Protein AF-A0A950DRZ0-F1 (afdb_monomer)

Structure (mmCIF, N/CA/C/O backbone):
data_AF-A0A950DRZ0-F1
#
_entry.id   AF-A0A950DRZ0-F1
#
loop_
_atom_site.group_PDB
_atom_site.id
_atom_site.type_symbol
_atom_site.label_atom_id
_atom_site.label_alt_id
_atom_site.label_comp_id
_atom_site.label_asym_id
_atom_site.label_entity_id
_atom_site.label_seq_id
_atom_site.pdbx_PDB_ins_code
_atom_site.Cartn_x
_atom_site.Cartn_y
_atom_site.Cartn_z
_atom_site.occupancy
_atom_site.B_iso_or_equiv
_atom_site.auth_seq_id
_atom_site.auth_comp_id
_atom_site.auth_asym_id
_atom_site.auth_atom_id
_atom_site.pdbx_PDB_model_num
ATOM 1 N N . SER A 1 1 ? 31.011 -3.264 -15.227 1.00 89.44 1 SER A N 1
ATOM 2 C CA . SER A 1 1 ? 31.272 -2.238 -14.190 1.00 89.44 1 SER A CA 1
ATOM 3 C C . SER A 1 1 ? 30.677 -0.885 -14.558 1.00 89.44 1 SER A C 1
ATOM 5 O O . SER A 1 1 ? 30.899 0.081 -13.839 1.00 89.44 1 SER A O 1
ATOM 7 N N . ASP A 1 2 ? 29.943 -0.801 -15.666 1.00 94.88 2 ASP A N 1
ATOM 8 C CA . ASP A 1 2 ? 29.139 0.348 -16.064 1.00 94.88 2 ASP A CA 1
ATOM 9 C C . ASP A 1 2 ? 27.715 -0.134 -16.394 1.00 94.88 2 ASP A C 1
ATOM 11 O O . ASP A 1 2 ? 27.395 -1.318 -16.219 1.00 94.88 2 ASP A O 1
ATOM 15 N N . VAL A 1 3 ? 26.853 0.795 -16.805 1.00 95.25 3 VAL A N 1
ATOM 16 C CA . VAL A 1 3 ? 25.447 0.502 -17.101 1.00 95.25 3 VAL A CA 1
ATOM 17 C C . VAL A 1 3 ? 25.222 0.221 -18.586 1.00 95.25 3 VAL A C 1
ATOM 19 O O . VAL A 1 3 ? 24.590 -0.770 -18.938 1.00 95.25 3 VAL A O 1
ATOM 22 N N . ALA A 1 4 ? 25.738 1.091 -19.455 1.00 94.19 4 ALA A N 1
ATOM 23 C CA . ALA A 1 4 ? 25.597 0.984 -20.909 1.00 94.19 4 ALA A CA 1
ATOM 24 C C . ALA A 1 4 ? 26.886 1.382 -21.656 1.00 94.19 4 ALA A C 1
ATOM 26 O O . ALA A 1 4 ? 26.852 1.763 -22.826 1.00 94.19 4 ALA A O 1
ATOM 27 N N . GLY A 1 5 ? 28.030 1.329 -20.968 1.00 93.94 5 GLY A N 1
ATOM 28 C CA . GLY A 1 5 ? 29.342 1.645 -21.523 1.00 93.94 5 GLY A CA 1
ATOM 29 C C . GLY A 1 5 ? 29.979 0.448 -22.228 1.00 93.94 5 GLY A C 1
ATOM 30 O O . GLY A 1 5 ? 29.307 -0.515 -22.604 1.00 93.94 5 GLY A O 1
ATOM 31 N N . GLU A 1 6 ? 31.296 0.512 -22.420 1.00 96.56 6 GLU A N 1
ATOM 32 C CA . GLU A 1 6 ? 32.068 -0.538 -23.096 1.00 96.56 6 GLU A CA 1
ATOM 33 C C . GLU A 1 6 ? 31.938 -1.886 -22.374 1.00 96.56 6 GLU A C 1
ATOM 35 O O . GLU A 1 6 ? 31.674 -2.897 -23.024 1.00 96.56 6 GLU A O 1
ATOM 40 N N . SER A 1 7 ? 31.998 -1.907 -21.034 1.00 96.75 7 SER A N 1
ATOM 41 C CA . SER A 1 7 ? 31.931 -3.173 -20.294 1.00 96.75 7 SER A CA 1
ATOM 42 C C . SER A 1 7 ? 30.549 -3.829 -20.370 1.00 96.75 7 SER A C 1
ATOM 44 O O . SER A 1 7 ? 30.465 -5.057 -20.431 1.00 96.75 7 SER A O 1
ATOM 46 N N . ALA A 1 8 ? 29.464 -3.045 -20.415 1.00 96.88 8 ALA A N 1
ATOM 47 C CA . ALA A 1 8 ? 28.121 -3.574 -20.640 1.00 96.88 8 ALA A CA 1
ATOM 48 C C . ALA A 1 8 ? 27.953 -4.166 -22.048 1.00 96.88 8 ALA A C 1
ATOM 50 O O . ALA A 1 8 ? 27.370 -5.242 -22.186 1.00 96.88 8 ALA A O 1
ATOM 51 N N . HIS A 1 9 ? 28.498 -3.513 -23.078 1.00 95.94 9 HIS A N 1
ATOM 52 C CA . HIS A 1 9 ? 28.431 -4.003 -24.458 1.00 95.94 9 HIS A CA 1
ATOM 53 C C . HIS A 1 9 ? 29.267 -5.270 -24.668 1.00 95.94 9 HIS A C 1
ATOM 55 O O . HIS A 1 9 ? 28.794 -6.216 -25.298 1.00 95.94 9 HIS A O 1
ATOM 61 N N . GLU A 1 10 ? 30.482 -5.324 -24.118 1.00 97.00 10 GLU A N 1
ATOM 62 C CA . GLU A 1 10 ? 31.324 -6.523 -24.166 1.00 97.00 10 GLU A CA 1
ATOM 63 C C . GLU A 1 10 ? 30.668 -7.702 -23.444 1.00 97.00 10 GLU A C 1
ATOM 65 O O . GLU A 1 10 ? 30.627 -8.810 -23.983 1.00 97.00 10 GLU A O 1
ATOM 70 N N . MET A 1 11 ? 30.103 -7.458 -22.253 1.00 97.25 11 MET A N 1
ATOM 71 C CA . MET A 1 11 ? 29.315 -8.458 -21.537 1.00 97.25 11 MET A CA 1
ATOM 72 C C . MET A 1 11 ? 28.173 -8.955 -22.425 1.00 97.25 11 MET A C 1
ATOM 74 O O . MET A 1 11 ? 28.113 -10.155 -22.680 1.00 97.25 11 MET A O 1
ATOM 78 N N . ALA A 1 12 ? 27.314 -8.057 -22.921 1.00 96.12 12 ALA A N 1
ATOM 79 C CA . ALA A 1 12 ? 26.145 -8.416 -23.723 1.00 96.12 12 ALA A CA 1
ATOM 80 C C . ALA A 1 12 ? 26.521 -9.235 -24.969 1.00 96.12 12 ALA A C 1
ATOM 82 O O . ALA A 1 12 ? 25.897 -10.257 -25.239 1.00 96.12 12 ALA A O 1
ATOM 83 N N . ALA A 1 13 ? 27.588 -8.852 -25.677 1.00 96.44 13 ALA A N 1
ATOM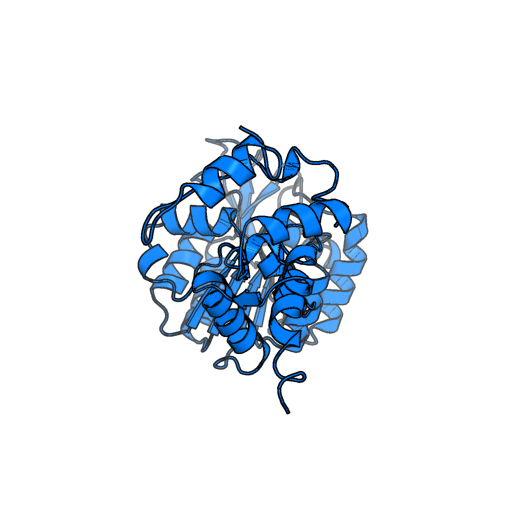 84 C CA . ALA A 1 13 ? 28.074 -9.564 -26.860 1.00 96.44 13 ALA A CA 1
ATOM 85 C C . ALA A 1 13 ? 28.677 -10.949 -26.556 1.00 96.44 13 ALA A C 1
ATOM 87 O O . ALA A 1 13 ? 28.787 -11.785 -27.454 1.00 96.44 13 ALA A O 1
ATOM 88 N N . SER A 1 14 ? 29.104 -11.191 -25.313 1.00 97.25 14 SER A N 1
ATOM 89 C CA . SER A 1 14 ? 29.729 -12.452 -24.893 1.00 97.25 14 SER A CA 1
ATOM 90 C C . SER A 1 14 ? 28.741 -13.502 -24.371 1.00 97.25 14 SER A C 1
ATOM 92 O O . SER A 1 14 ? 29.113 -14.677 -24.279 1.00 97.25 14 SER A O 1
ATOM 94 N N . LEU A 1 15 ? 27.510 -13.093 -24.035 1.00 97.75 15 LEU A N 1
ATOM 95 C CA . LEU A 1 15 ? 26.480 -13.977 -23.490 1.00 97.75 15 LEU A CA 1
ATOM 96 C C . LEU A 1 15 ? 26.045 -15.021 -24.523 1.00 97.75 15 LEU A C 1
ATOM 98 O O . LEU A 1 15 ? 25.888 -14.733 -25.710 1.00 97.75 15 LEU A O 1
ATOM 102 N N . ARG A 1 16 ? 25.824 -16.248 -24.055 1.00 97.69 16 ARG A N 1
ATOM 103 C CA . ARG A 1 16 ? 25.236 -17.344 -24.830 1.00 97.69 16 ARG A CA 1
ATOM 104 C C . ARG A 1 16 ? 23.817 -17.630 -24.355 1.00 97.69 16 ARG A C 1
ATOM 106 O O . ARG A 1 16 ? 23.388 -17.160 -23.304 1.00 97.69 16 ARG A O 1
ATOM 113 N N . ASP A 1 17 ? 23.103 -18.459 -25.109 1.00 97.44 17 ASP A N 1
ATOM 114 C CA . ASP A 1 17 ? 21.765 -18.920 -24.739 1.00 97.44 17 ASP A CA 1
ATOM 115 C C . ASP A 1 17 ? 21.755 -19.527 -23.325 1.00 97.44 17 ASP A C 1
ATOM 117 O O . ASP A 1 17 ? 22.397 -20.545 -23.059 1.00 97.44 17 ASP A O 1
ATOM 121 N N . GLY A 1 18 ? 20.991 -18.901 -22.426 1.00 97.06 18 GLY A N 1
ATOM 122 C CA . GLY A 1 18 ? 20.862 -19.306 -21.024 1.00 97.06 18 GLY A CA 1
ATOM 123 C C . GLY A 1 18 ? 21.798 -18.588 -20.048 1.00 97.06 18 GLY A C 1
ATOM 124 O O . GLY A 1 18 ? 21.612 -18.743 -18.840 1.00 97.06 18 GLY A O 1
ATOM 125 N N . ASP A 1 19 ? 22.747 -17.784 -20.532 1.00 97.94 19 ASP A N 1
ATOM 126 C CA . ASP A 1 19 ? 23.593 -16.956 -19.672 1.00 97.94 19 ASP A CA 1
ATOM 127 C C . ASP A 1 19 ? 22.824 -15.731 -19.146 1.00 97.94 19 ASP A C 1
ATOM 129 O O . ASP A 1 19 ? 21.879 -15.236 -19.765 1.00 97.94 19 ASP A O 1
ATOM 133 N N . VAL A 1 20 ? 23.249 -15.216 -17.988 1.00 97.31 20 VAL A N 1
ATOM 134 C CA . VAL A 1 20 ? 22.675 -14.021 -17.355 1.00 97.31 20 VAL A CA 1
ATOM 135 C C . VAL A 1 20 ? 23.770 -12.980 -17.159 1.00 97.31 20 VAL A C 1
ATOM 137 O O . VAL A 1 20 ? 24.755 -13.230 -16.464 1.00 97.31 20 VAL A O 1
ATOM 140 N N . GLY A 1 21 ? 23.575 -11.804 -17.751 1.00 96.25 21 GLY A N 1
ATOM 141 C CA . GLY A 1 21 ? 24.379 -10.611 -17.501 1.00 96.25 21 GLY A CA 1
ATOM 142 C C . GLY A 1 21 ? 23.642 -9.637 -16.587 1.00 96.25 21 GLY A C 1
ATOM 143 O O . GLY A 1 21 ? 22.423 -9.500 -16.673 1.00 96.25 21 GLY A O 1
ATOM 144 N N . MET A 1 22 ? 24.379 -8.947 -15.719 1.00 97.44 22 MET A N 1
ATOM 145 C CA . MET A 1 22 ? 23.839 -7.892 -14.865 1.00 97.44 22 MET A CA 1
ATOM 146 C C . MET A 1 22 ? 24.687 -6.637 -15.038 1.00 97.44 22 MET A C 1
ATOM 148 O O . MET A 1 22 ? 25.892 -6.650 -14.782 1.00 97.44 22 MET A O 1
ATOM 152 N N . VAL A 1 23 ? 24.045 -5.568 -15.497 1.00 97.44 23 VAL A N 1
ATOM 153 C CA . VAL A 1 23 ? 24.652 -4.237 -15.565 1.00 97.44 23 VAL A CA 1
ATOM 154 C C . VAL A 1 23 ? 24.725 -3.613 -14.173 1.00 97.44 23 VAL A C 1
ATOM 156 O O . VAL A 1 23 ? 24.085 -4.083 -13.229 1.00 97.44 23 VAL A O 1
ATOM 159 N N . GLU A 1 24 ? 25.512 -2.551 -14.041 1.00 97.75 24 GLU A N 1
ATOM 160 C CA . GLU A 1 24 ? 25.590 -1.798 -12.791 1.00 97.75 24 GLU A CA 1
ATOM 161 C C . GLU A 1 24 ? 24.272 -1.053 -12.489 1.00 97.75 24 GLU A C 1
ATOM 163 O O . GLU A 1 24 ? 23.363 -0.975 -13.319 1.00 97.75 24 GLU A O 1
ATOM 168 N N . ASN A 1 25 ? 24.150 -0.492 -11.285 1.00 98.00 25 ASN A N 1
ATOM 169 C CA . ASN A 1 25 ? 22.993 0.308 -10.886 1.00 98.00 25 ASN A CA 1
ATOM 170 C C . ASN A 1 25 ? 22.679 1.437 -11.889 1.00 98.00 25 ASN A C 1
ATOM 172 O O . ASN A 1 25 ? 23.407 2.426 -11.970 1.00 98.00 25 ASN A O 1
ATOM 176 N N . VAL A 1 26 ? 21.533 1.335 -12.575 1.00 97.56 26 VAL A N 1
ATOM 177 C CA . VAL A 1 26 ? 21.086 2.297 -13.601 1.00 97.56 26 VAL A CA 1
ATOM 178 C C . VAL A 1 26 ? 21.013 3.742 -13.108 1.00 97.56 26 VAL A C 1
ATOM 180 O O . VAL A 1 26 ? 21.181 4.664 -13.893 1.00 97.56 26 VAL A O 1
ATOM 183 N N . ARG A 1 27 ? 20.831 3.968 -11.801 1.00 97.69 27 ARG A N 1
ATOM 184 C CA . ARG A 1 27 ? 20.782 5.318 -11.214 1.00 97.69 27 ARG A CA 1
ATOM 185 C C . ARG A 1 27 ? 22.151 5.964 -11.008 1.00 97.69 27 ARG A C 1
ATOM 187 O O . ARG A 1 27 ? 22.210 7.102 -10.553 1.00 97.69 27 ARG A O 1
ATOM 194 N N . PHE A 1 28 ? 23.246 5.265 -11.306 1.00 97.31 28 PHE A N 1
ATOM 195 C CA . PHE A 1 28 ? 24.554 5.910 -11.439 1.00 97.31 28 PHE A CA 1
ATOM 196 C C . PHE A 1 28 ? 24.635 6.779 -12.696 1.00 97.31 28 PHE A C 1
ATOM 198 O O . PHE A 1 28 ? 25.451 7.697 -12.733 1.00 97.31 28 PHE A O 1
ATOM 205 N N . GLU A 1 29 ? 23.752 6.551 -13.671 1.00 97.06 29 GLU A N 1
ATOM 206 C CA . GLU A 1 29 ? 23.617 7.383 -14.859 1.00 97.06 29 GLU A CA 1
ATOM 207 C C . GLU A 1 29 ? 22.596 8.503 -14.603 1.00 97.06 29 GLU A C 1
ATOM 209 O O . GLU A 1 29 ? 21.413 8.223 -14.383 1.00 97.06 29 GLU A O 1
ATOM 214 N N . PRO A 1 30 ? 22.993 9.791 -14.661 1.00 94.81 30 PRO A N 1
ATOM 215 C CA . PRO A 1 30 ? 22.073 10.913 -14.451 1.00 94.81 30 PRO A CA 1
ATOM 216 C C . PRO A 1 30 ? 20.890 10.932 -15.431 1.00 94.81 30 PRO A C 1
ATOM 218 O O . PRO A 1 30 ? 19.843 11.504 -15.129 1.00 94.81 30 PRO A O 1
ATOM 221 N N . GLY A 1 31 ? 21.056 10.303 -16.600 1.00 96.75 31 GLY A N 1
ATOM 222 C CA . GLY A 1 31 ? 20.018 10.170 -17.617 1.00 96.75 31 GLY A CA 1
ATOM 223 C C . GLY A 1 31 ? 18.863 9.243 -17.228 1.00 96.75 31 GLY A C 1
ATOM 224 O O . GLY A 1 31 ? 17.799 9.335 -17.832 1.00 96.75 31 GLY A O 1
ATOM 225 N N . GLU A 1 32 ? 19.023 8.386 -16.215 1.00 98.31 32 GLU A N 1
ATOM 226 C CA . GLU A 1 32 ? 17.987 7.431 -15.804 1.00 98.31 32 GLU A CA 1
ATOM 227 C C . GLU A 1 32 ? 16.718 8.139 -15.316 1.00 98.31 32 GLU A C 1
ATOM 229 O O . GLU A 1 32 ? 15.651 7.984 -15.911 1.00 98.31 32 GLU A O 1
ATOM 234 N N . GLU A 1 33 ? 16.827 8.954 -14.261 1.00 97.69 33 GLU A N 1
ATOM 235 C CA . GLU A 1 33 ? 15.664 9.624 -13.656 1.00 97.69 33 GLU A CA 1
ATOM 236 C C . GLU A 1 33 ? 15.116 10.758 -14.537 1.00 97.69 33 GLU A C 1
ATOM 238 O O . GLU A 1 33 ? 13.948 11.124 -14.420 1.00 97.69 33 GLU A O 1
ATOM 243 N N . ALA A 1 34 ? 15.938 11.286 -15.451 1.00 97.44 34 ALA A N 1
ATOM 244 C CA . ALA A 1 34 ? 15.539 12.292 -16.433 1.00 97.44 34 ALA A CA 1
ATOM 245 C C . ALA A 1 34 ? 14.835 11.700 -17.668 1.00 97.44 34 ALA A C 1
ATOM 247 O O . ALA A 1 34 ? 14.374 12.468 -18.514 1.00 97.44 34 ALA A O 1
ATOM 248 N N . ASN A 1 35 ? 14.759 10.366 -17.779 1.00 98.06 35 ASN A N 1
ATOM 249 C CA . ASN A 1 35 ? 14.308 9.667 -18.984 1.00 98.06 35 ASN A CA 1
ATOM 250 C C . ASN A 1 35 ? 15.049 10.140 -20.244 1.00 98.06 35 ASN A C 1
ATOM 252 O O . ASN A 1 35 ? 14.435 10.445 -21.268 1.00 98.06 35 ASN A O 1
ATOM 256 N N . ASP A 1 36 ? 16.372 10.276 -20.143 1.00 98.31 36 ASP A N 1
ATOM 257 C CA . ASP A 1 36 ? 17.186 10.819 -21.224 1.00 98.31 36 ASP A CA 1
ATOM 258 C C . ASP A 1 36 ? 17.123 9.906 -22.466 1.00 98.31 36 ASP A C 1
ATOM 260 O O . ASP A 1 36 ? 17.462 8.720 -22.375 1.00 98.31 36 ASP A O 1
ATOM 264 N N . PRO A 1 37 ? 16.726 10.425 -23.646 1.00 98.00 37 PRO A N 1
ATOM 265 C CA . PRO A 1 37 ? 16.615 9.615 -24.857 1.00 98.00 37 PRO A CA 1
ATOM 266 C C . PRO A 1 37 ? 17.942 8.999 -25.313 1.00 98.00 37 PRO A C 1
ATOM 268 O O . PRO A 1 37 ? 17.941 7.919 -25.905 1.00 98.00 37 PRO A O 1
ATOM 271 N N . GLY A 1 38 ? 19.069 9.673 -25.060 1.00 98.00 38 GLY A N 1
ATOM 272 C CA . GLY A 1 38 ? 20.397 9.164 -25.392 1.00 98.00 38 GLY A CA 1
ATOM 273 C C . GLY A 1 38 ? 20.745 7.950 -24.540 1.00 98.00 38 GLY A C 1
ATOM 274 O O . GLY A 1 38 ? 21.145 6.917 -25.075 1.00 98.00 38 GLY A O 1
ATOM 275 N N . PHE A 1 39 ? 20.507 8.039 -23.234 1.00 98.12 39 PHE A N 1
ATOM 276 C CA . PHE A 1 39 ? 20.709 6.924 -22.319 1.00 98.12 39 PHE A CA 1
ATOM 277 C C . PHE A 1 39 ? 19.742 5.758 -22.590 1.00 98.12 39 PHE A C 1
ATOM 279 O O . PHE A 1 39 ? 20.164 4.604 -22.638 1.00 98.12 39 PHE A O 1
ATOM 286 N N . ALA A 1 40 ? 18.466 6.034 -22.884 1.00 98.25 40 ALA A N 1
ATOM 287 C CA . ALA A 1 40 ? 17.516 5.002 -23.307 1.00 98.25 40 ALA A CA 1
ATOM 288 C C . ALA A 1 40 ? 17.975 4.275 -24.587 1.00 98.25 40 ALA A C 1
ATOM 290 O O . ALA A 1 40 ? 17.832 3.055 -24.685 1.00 98.25 40 ALA A O 1
ATOM 291 N N . ALA A 1 41 ? 18.565 4.996 -25.549 1.00 98.12 41 ALA A N 1
ATOM 292 C CA . ALA A 1 41 ? 19.126 4.404 -26.764 1.00 98.12 41 ALA A CA 1
ATOM 293 C C . ALA A 1 41 ? 20.365 3.540 -26.494 1.00 98.12 41 ALA A C 1
ATOM 295 O O . ALA A 1 41 ? 20.511 2.491 -27.119 1.00 98.12 41 ALA A O 1
ATOM 296 N N . GLN A 1 42 ? 21.217 3.936 -25.544 1.00 97.44 42 GLN A N 1
ATOM 297 C CA . GLN A 1 42 ? 22.355 3.125 -25.099 1.00 97.44 42 GLN A CA 1
ATOM 298 C C . GLN A 1 42 ? 21.910 1.844 -24.382 1.00 97.44 42 GLN A C 1
ATOM 300 O O . GLN A 1 42 ? 22.505 0.792 -24.580 1.00 97.44 42 GLN A O 1
ATOM 305 N N . LEU A 1 43 ? 20.846 1.895 -23.575 1.00 97.81 43 LEU A N 1
ATOM 306 C CA . LEU A 1 43 ? 20.255 0.687 -22.989 1.00 97.81 43 LEU A CA 1
ATOM 307 C C . LEU A 1 43 ? 19.652 -0.217 -24.072 1.00 97.81 43 LEU A C 1
ATOM 309 O O . LEU A 1 43 ? 19.840 -1.431 -24.047 1.00 97.81 43 LEU A O 1
ATOM 313 N N . ALA A 1 44 ? 18.950 0.374 -25.042 1.00 97.81 44 ALA A N 1
ATOM 314 C CA . ALA A 1 44 ? 18.334 -0.364 -26.137 1.00 97.81 44 ALA A CA 1
ATOM 315 C C . ALA A 1 44 ? 19.362 -1.068 -27.036 1.00 97.81 44 ALA A C 1
ATOM 317 O O . ALA A 1 44 ? 19.057 -2.129 -27.570 1.00 97.81 44 ALA A O 1
ATOM 318 N N . SER A 1 45 ? 20.579 -0.532 -27.196 1.00 97.50 45 SER A N 1
ATOM 319 C CA . SER A 1 45 ? 21.615 -1.170 -28.022 1.00 97.50 45 SER A CA 1
ATOM 320 C C . SER A 1 45 ? 22.192 -2.456 -27.423 1.00 97.50 45 SER A C 1
ATOM 322 O O . SER A 1 45 ? 22.885 -3.183 -28.130 1.00 97.50 45 SER A O 1
ATOM 324 N N . LEU A 1 46 ? 21.895 -2.762 -26.155 1.00 97.19 46 LEU A N 1
ATOM 325 C CA . LEU A 1 46 ? 22.337 -3.988 -25.484 1.00 97.19 46 LEU A CA 1
ATOM 326 C C . LEU A 1 46 ? 21.441 -5.203 -25.775 1.00 97.19 46 LEU A C 1
ATOM 328 O O . LEU A 1 46 ? 21.811 -6.318 -25.413 1.00 97.19 46 LEU A O 1
ATOM 332 N N . ALA A 1 47 ? 20.255 -5.011 -26.364 1.00 96.81 47 ALA A N 1
ATOM 333 C CA . ALA A 1 47 ? 19.245 -6.062 -26.462 1.00 96.81 47 ALA A CA 1
ATOM 334 C C . ALA A 1 47 ? 18.369 -5.954 -27.718 1.00 96.81 47 ALA A C 1
ATOM 336 O O . ALA A 1 47 ? 18.258 -4.914 -28.356 1.00 96.81 47 ALA A O 1
ATOM 337 N N . GLU A 1 48 ? 17.685 -7.050 -28.043 1.00 96.50 48 GLU A N 1
ATOM 338 C CA . GLU A 1 48 ? 16.727 -7.110 -29.156 1.00 96.50 48 GLU A CA 1
ATOM 339 C C . GLU A 1 48 ? 15.268 -6.991 -28.689 1.00 96.50 48 GLU A C 1
ATOM 341 O O . GLU A 1 48 ? 14.381 -6.638 -29.468 1.00 96.50 48 GLU A O 1
ATOM 346 N N . VAL A 1 49 ? 15.002 -7.294 -27.414 1.00 97.19 49 VAL A N 1
ATOM 347 C CA . VAL A 1 49 ? 13.673 -7.288 -26.790 1.00 97.19 49 VAL A CA 1
ATOM 348 C C . VAL A 1 49 ? 13.792 -6.691 -25.395 1.00 97.19 49 VAL A C 1
ATOM 350 O O . VAL A 1 49 ? 14.730 -6.990 -24.659 1.00 97.19 49 VAL A O 1
ATOM 353 N N . TYR A 1 50 ? 12.813 -5.875 -25.018 1.00 98.00 50 TYR A N 1
ATOM 354 C CA . TYR A 1 50 ? 12.686 -5.323 -23.680 1.00 98.00 50 TYR A CA 1
ATOM 355 C C . TYR A 1 50 ? 11.561 -6.027 -22.915 1.00 98.00 50 TYR A C 1
ATOM 357 O O . TYR A 1 50 ? 10.414 -6.080 -23.364 1.00 98.00 50 TYR A O 1
ATOM 365 N N . VAL A 1 51 ? 11.889 -6.548 -21.736 1.00 98.00 51 VAL A N 1
ATOM 366 C CA . VAL A 1 51 ? 10.920 -7.129 -20.806 1.00 98.00 51 VAL A CA 1
ATOM 367 C C . VAL A 1 51 ? 10.908 -6.272 -19.551 1.00 98.00 51 VAL A C 1
ATOM 369 O O . VAL A 1 51 ? 11.900 -6.229 -18.826 1.00 98.00 51 VAL A O 1
ATOM 372 N N . ASN A 1 52 ? 9.788 -5.605 -19.271 1.00 97.75 52 ASN A N 1
ATOM 373 C CA . ASN A 1 52 ? 9.623 -4.908 -18.000 1.00 97.75 52 ASN A CA 1
ATOM 374 C C . ASN A 1 52 ? 8.952 -5.844 -16.996 1.00 97.75 52 ASN A C 1
ATOM 376 O O . ASN A 1 52 ? 7.757 -6.126 -17.106 1.00 97.75 52 ASN A O 1
ATOM 380 N N . ASP A 1 53 ? 9.724 -6.310 -16.017 1.00 97.25 53 ASP A N 1
ATOM 381 C CA . ASP A 1 53 ? 9.223 -7.104 -14.891 1.00 97.25 53 ASP A CA 1
ATOM 382 C C . ASP A 1 53 ? 9.269 -6.339 -13.553 1.00 97.25 53 ASP A C 1
ATOM 384 O O . ASP A 1 53 ? 9.151 -6.926 -12.482 1.00 97.25 53 ASP A O 1
ATOM 388 N N . ALA A 1 54 ? 9.436 -5.011 -13.602 1.00 95.75 54 ALA A N 1
ATOM 389 C CA . ALA A 1 54 ? 9.642 -4.147 -12.442 1.00 95.75 54 ALA A CA 1
ATOM 390 C C . ALA A 1 54 ? 8.415 -3.257 -12.156 1.00 95.75 54 ALA A C 1
ATOM 392 O O . ALA A 1 54 ? 8.461 -2.033 -12.280 1.00 95.75 54 ALA A O 1
ATOM 393 N N . PHE A 1 55 ? 7.296 -3.858 -11.730 1.00 95.12 55 PHE A N 1
ATOM 394 C CA . PHE A 1 55 ? 6.061 -3.110 -11.426 1.00 95.12 55 PHE A CA 1
ATOM 395 C C . PHE A 1 55 ? 6.280 -1.963 -10.422 1.00 95.12 55 PHE A C 1
ATOM 397 O O . PHE A 1 55 ? 5.765 -0.862 -10.610 1.00 95.12 55 PHE A O 1
ATOM 404 N N . GLY A 1 56 ? 7.111 -2.175 -9.395 1.00 93.12 56 GLY A N 1
ATOM 405 C CA . GLY A 1 56 ? 7.379 -1.171 -8.359 1.00 93.12 56 GLY A CA 1
ATOM 406 C C . GLY A 1 56 ? 8.024 0.125 -8.851 1.00 93.12 56 GLY A C 1
ATOM 407 O O . GLY A 1 56 ? 7.864 1.161 -8.208 1.00 93.12 56 GLY A O 1
ATOM 408 N N . THR A 1 57 ? 8.691 0.117 -10.005 1.00 94.94 57 THR A N 1
ATOM 409 C CA . THR A 1 57 ? 9.279 1.321 -10.614 1.00 94.94 57 THR A CA 1
ATOM 410 C C . THR A 1 57 ? 8.446 1.877 -11.768 1.00 94.94 57 THR A C 1
ATOM 412 O O . THR A 1 57 ? 8.717 2.984 -12.223 1.00 94.94 57 THR A O 1
ATOM 415 N N . ALA A 1 58 ? 7.378 1.191 -12.185 1.00 94.81 58 ALA A N 1
ATOM 416 C CA . ALA A 1 58 ? 6.584 1.549 -13.363 1.00 94.81 58 ALA A CA 1
ATOM 417 C C . ALA A 1 58 ? 5.778 2.851 -13.229 1.00 94.81 58 ALA A C 1
ATOM 419 O O . ALA A 1 58 ? 5.305 3.384 -14.231 1.00 94.81 58 ALA A O 1
ATOM 420 N N . HIS A 1 59 ? 5.612 3.371 -12.010 1.00 93.50 59 HIS A N 1
ATOM 421 C CA . HIS A 1 59 ? 4.991 4.675 -11.754 1.00 93.50 59 HIS A CA 1
ATOM 422 C C . HIS A 1 59 ? 5.887 5.860 -12.147 1.00 93.50 59 HIS A C 1
ATOM 424 O O . HIS A 1 59 ? 5.417 6.992 -12.202 1.00 93.50 59 HIS A O 1
ATOM 430 N N . ARG A 1 60 ? 7.168 5.615 -12.448 1.00 93.81 60 ARG A N 1
ATOM 431 C CA . ARG A 1 60 ? 8.116 6.641 -12.885 1.00 93.81 60 ARG A CA 1
ATOM 432 C C . ARG A 1 60 ? 8.396 6.489 -14.371 1.00 93.81 60 ARG A C 1
ATOM 434 O O . ARG A 1 60 ? 8.571 5.379 -14.858 1.00 93.81 60 ARG A O 1
ATOM 441 N N . ALA A 1 61 ? 8.453 7.608 -15.080 1.00 96.56 61 ALA A N 1
ATOM 442 C CA . ALA A 1 61 ? 8.941 7.635 -16.451 1.00 96.56 61 ALA A CA 1
ATOM 443 C C . ALA A 1 61 ? 10.465 7.788 -16.409 1.00 96.56 61 ALA A C 1
ATOM 445 O O . ALA A 1 61 ? 10.954 8.909 -16.356 1.00 96.56 61 ALA A O 1
ATOM 446 N N . HIS A 1 62 ? 11.200 6.678 -16.337 1.00 98.38 62 HIS A N 1
ATOM 447 C CA . HIS A 1 62 ? 12.665 6.670 -16.407 1.00 98.38 62 HIS A CA 1
ATOM 448 C C . HIS A 1 62 ? 13.152 5.965 -17.676 1.00 98.38 62 HIS A C 1
ATOM 450 O O . HIS A 1 62 ? 12.416 5.163 -18.260 1.00 98.38 62 HIS A O 1
ATOM 456 N N . ALA A 1 63 ? 14.420 6.171 -18.038 1.00 98.25 63 ALA A N 1
ATOM 457 C CA . ALA A 1 63 ? 15.006 5.580 -19.240 1.00 98.25 63 ALA A CA 1
ATOM 458 C C . ALA A 1 63 ? 14.885 4.046 -19.253 1.00 98.25 63 ALA A C 1
ATOM 460 O O . ALA A 1 63 ? 14.433 3.474 -20.246 1.00 98.25 63 ALA A O 1
ATOM 461 N N . SER A 1 64 ? 15.195 3.379 -18.135 1.00 98.06 64 SER A N 1
ATOM 462 C CA . SER A 1 64 ? 15.142 1.913 -18.015 1.00 98.06 64 SER A CA 1
ATOM 463 C C . SER A 1 64 ? 13.734 1.307 -17.885 1.00 98.06 64 SER A C 1
ATOM 465 O O . SER A 1 64 ? 13.571 0.093 -18.034 1.00 98.06 64 SER A O 1
ATOM 467 N N . THR A 1 65 ? 12.710 2.117 -17.596 1.00 97.12 65 THR A N 1
ATOM 468 C CA . THR A 1 65 ? 11.338 1.645 -17.293 1.00 97.12 65 THR A CA 1
ATOM 469 C C . THR A 1 65 ? 10.299 2.053 -18.334 1.00 97.12 65 THR A C 1
ATOM 471 O O . THR A 1 65 ? 9.271 1.387 -18.463 1.00 97.12 65 THR A O 1
ATOM 474 N N . GLU A 1 66 ? 10.560 3.137 -19.065 1.00 97.50 66 GLU A N 1
ATOM 475 C CA . GLU A 1 66 ? 9.632 3.780 -19.993 1.00 97.50 66 GLU A CA 1
ATOM 476 C C . GLU A 1 66 ? 10.336 4.117 -21.315 1.00 97.50 66 GLU A C 1
ATOM 478 O O . GLU A 1 66 ? 9.908 3.630 -22.361 1.00 97.50 66 GLU A O 1
ATOM 483 N N . GLY A 1 67 ? 11.465 4.837 -21.274 1.00 97.56 67 GLY A N 1
ATOM 484 C CA . GLY A 1 67 ? 12.166 5.302 -22.477 1.00 97.56 67 GLY A CA 1
ATOM 485 C C . GLY A 1 67 ? 12.599 4.171 -23.416 1.00 97.56 67 GLY A C 1
ATOM 486 O O . GLY A 1 67 ? 12.314 4.198 -24.615 1.00 97.56 67 GLY A O 1
ATOM 487 N N . VAL A 1 68 ? 13.233 3.129 -22.870 1.00 97.38 68 VAL A N 1
ATOM 488 C CA . VAL A 1 68 ? 13.717 1.963 -23.632 1.00 97.38 68 VAL A CA 1
ATOM 489 C C . VAL A 1 68 ? 12.586 1.191 -24.332 1.00 97.38 68 VAL A C 1
ATOM 491 O O . VAL A 1 68 ? 12.780 0.646 -25.422 1.00 97.38 68 VAL A O 1
ATOM 494 N N . ALA A 1 69 ? 11.374 1.195 -23.766 1.00 97.00 69 ALA A N 1
ATOM 495 C CA . ALA A 1 69 ? 10.221 0.479 -24.315 1.00 97.00 69 ALA A CA 1
ATOM 496 C C . ALA A 1 69 ? 9.725 1.070 -25.650 1.00 97.00 69 ALA A C 1
ATOM 498 O O . ALA A 1 69 ? 9.092 0.381 -26.456 1.00 97.00 69 ALA A O 1
ATOM 499 N N . HIS A 1 70 ? 10.047 2.337 -25.925 1.00 96.06 70 HIS A N 1
ATOM 500 C CA . HIS A 1 70 ? 9.749 2.967 -27.214 1.00 96.06 70 HIS A CA 1
ATOM 501 C C . HIS A 1 70 ? 10.705 2.523 -28.322 1.00 96.06 70 HIS A C 1
ATOM 503 O O . HIS A 1 70 ? 10.340 2.572 -29.496 1.00 96.06 70 HIS A O 1
ATOM 509 N N . LEU A 1 71 ? 11.895 2.036 -27.969 1.00 97.06 71 LEU A N 1
ATOM 510 C CA . LEU A 1 71 ? 12.963 1.706 -28.914 1.00 97.06 71 LEU A CA 1
ATOM 511 C C . LEU A 1 71 ? 12.993 0.217 -29.283 1.00 97.06 71 LEU A C 1
ATOM 513 O O . LEU A 1 71 ? 13.326 -0.126 -30.415 1.00 97.06 71 LEU A O 1
ATOM 517 N N . LEU A 1 72 ? 12.566 -0.664 -28.375 1.00 96.31 72 LEU A N 1
ATOM 518 C CA . LEU A 1 72 ? 12.563 -2.118 -28.569 1.00 96.31 72 LEU A CA 1
ATOM 519 C C . LEU A 1 72 ? 11.150 -2.712 -28.518 1.00 96.31 72 LEU A C 1
ATOM 521 O O . LEU A 1 72 ? 10.258 -2.126 -27.907 1.00 96.31 72 LEU A O 1
ATOM 525 N N . PRO A 1 73 ? 10.904 -3.888 -29.129 1.00 96.19 73 PRO A N 1
ATOM 526 C CA . PRO A 1 73 ? 9.749 -4.715 -28.788 1.00 96.19 73 PRO A CA 1
ATOM 527 C C . PRO A 1 73 ? 9.648 -4.875 -27.268 1.00 96.19 73 PRO A C 1
ATOM 529 O O . PRO A 1 73 ? 10.518 -5.478 -26.650 1.00 96.19 73 PRO A O 1
ATOM 532 N N . ALA A 1 74 ? 8.603 -4.294 -26.686 1.00 96.81 74 ALA A N 1
ATOM 533 C CA . ALA A 1 74 ? 8.427 -4.183 -25.248 1.00 96.81 74 ALA A CA 1
ATOM 534 C C . ALA A 1 74 ? 7.270 -5.068 -24.784 1.00 96.81 74 ALA A C 1
ATOM 536 O O . ALA A 1 74 ? 6.170 -4.985 -25.333 1.00 96.81 74 ALA A O 1
ATOM 537 N N . VAL A 1 75 ? 7.515 -5.907 -23.780 1.00 96.50 75 VAL A N 1
ATOM 538 C CA . VAL A 1 75 ? 6.511 -6.810 -23.203 1.00 96.50 75 VAL A CA 1
ATOM 539 C C . VAL A 1 75 ? 6.559 -6.786 -21.677 1.00 96.50 75 VAL A C 1
ATOM 541 O O . VAL A 1 75 ? 7.581 -6.456 -21.072 1.00 96.50 75 VAL A O 1
ATOM 544 N N . ALA A 1 76 ? 5.442 -7.138 -21.044 1.00 96.56 76 ALA A N 1
ATOM 545 C CA . ALA A 1 76 ? 5.401 -7.356 -19.604 1.00 96.56 76 ALA A CA 1
ATOM 546 C C . ALA A 1 76 ? 6.064 -8.692 -19.252 1.00 96.56 76 ALA A C 1
ATOM 548 O O . ALA A 1 76 ? 5.792 -9.716 -19.884 1.00 96.56 76 ALA A O 1
ATOM 549 N N . GLY A 1 77 ? 6.905 -8.682 -18.221 1.00 96.88 77 GLY A N 1
ATOM 550 C CA . GLY A 1 77 ? 7.321 -9.906 -17.549 1.00 96.88 77 GLY A CA 1
ATOM 551 C C . GLY A 1 77 ? 6.180 -10.516 -16.724 1.00 96.88 77 GLY A C 1
ATOM 552 O O . GLY A 1 77 ? 5.055 -10.008 -16.694 1.00 96.88 77 GLY A O 1
ATOM 553 N N . ARG A 1 78 ? 6.455 -11.640 -16.053 1.00 96.19 78 ARG A N 1
ATOM 554 C CA . ARG A 1 78 ? 5.429 -12.399 -15.317 1.00 96.19 78 ARG A CA 1
ATOM 555 C C . ARG A 1 78 ? 4.943 -11.668 -14.066 1.00 96.19 78 ARG A C 1
ATOM 557 O O . ARG A 1 78 ? 3.744 -11.686 -13.798 1.00 96.19 78 ARG A O 1
ATOM 564 N N . LEU A 1 79 ? 5.851 -11.041 -13.316 1.00 94.94 79 LEU A N 1
ATOM 565 C CA . LEU A 1 79 ? 5.517 -10.241 -12.138 1.00 94.94 79 LEU A CA 1
ATOM 566 C C . LEU A 1 79 ? 4.691 -9.028 -12.560 1.00 94.94 79 LEU A C 1
ATOM 568 O O . LEU A 1 79 ? 3.620 -8.796 -12.003 1.00 94.94 79 LEU A O 1
ATOM 572 N N . MET A 1 80 ? 5.146 -8.299 -13.584 1.00 95.19 80 MET A N 1
ATOM 573 C CA . MET A 1 80 ? 4.423 -7.141 -14.120 1.00 95.19 80 MET A CA 1
ATOM 574 C C . MET A 1 80 ? 3.006 -7.510 -14.572 1.00 95.19 80 MET A C 1
ATOM 576 O O . MET A 1 80 ? 2.044 -6.849 -14.181 1.00 95.19 80 MET A O 1
ATOM 580 N N . ALA A 1 81 ? 2.871 -8.567 -15.380 1.00 94.31 81 ALA A N 1
ATOM 581 C CA . ALA A 1 81 ? 1.575 -9.027 -15.868 1.00 94.31 81 ALA A CA 1
ATOM 582 C C . ALA A 1 81 ? 0.639 -9.378 -14.704 1.00 94.31 81 ALA A C 1
ATOM 584 O O . ALA A 1 81 ? -0.484 -8.879 -14.650 1.00 94.31 81 ALA A O 1
ATOM 585 N N . ARG A 1 82 ? 1.132 -10.147 -13.724 1.00 94.06 82 ARG A N 1
ATOM 586 C CA . ARG A 1 82 ? 0.355 -10.542 -12.544 1.00 94.06 82 ARG A CA 1
ATOM 587 C C . ARG A 1 82 ? -0.110 -9.343 -11.715 1.00 94.06 82 ARG A C 1
ATOM 589 O O . ARG A 1 82 ? -1.270 -9.311 -11.316 1.00 94.06 82 ARG A O 1
ATOM 596 N N . GLU A 1 83 ? 0.766 -8.372 -11.454 1.00 94.19 83 GLU A N 1
ATOM 597 C CA . GLU A 1 83 ? 0.419 -7.154 -10.704 1.00 94.19 83 GLU A CA 1
ATOM 598 C C . GLU A 1 83 ? -0.685 -6.359 -11.414 1.00 94.19 83 GLU A C 1
ATOM 600 O O . GLU A 1 83 ? -1.689 -5.998 -10.799 1.00 94.19 83 GLU A O 1
ATOM 605 N N . VAL A 1 84 ? -0.539 -6.136 -12.724 1.00 92.69 84 VAL A N 1
ATOM 606 C CA . VAL A 1 84 ? -1.529 -5.393 -13.516 1.0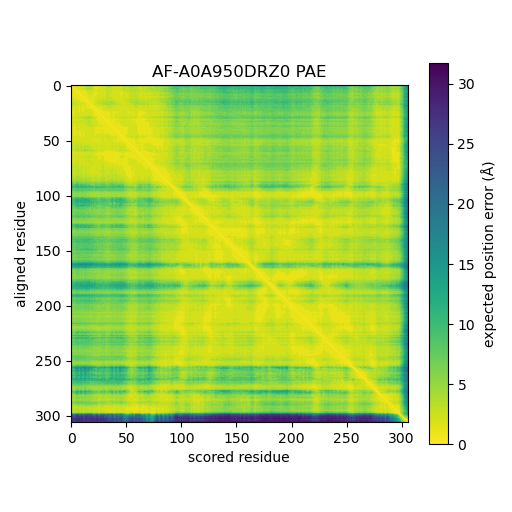0 92.69 84 VAL A CA 1
ATOM 607 C C . VAL A 1 84 ? -2.861 -6.141 -13.585 1.00 92.69 84 VAL A C 1
ATOM 609 O O . VAL A 1 84 ? -3.903 -5.515 -13.406 1.00 92.69 84 VAL A O 1
ATOM 612 N N . GLU A 1 85 ? -2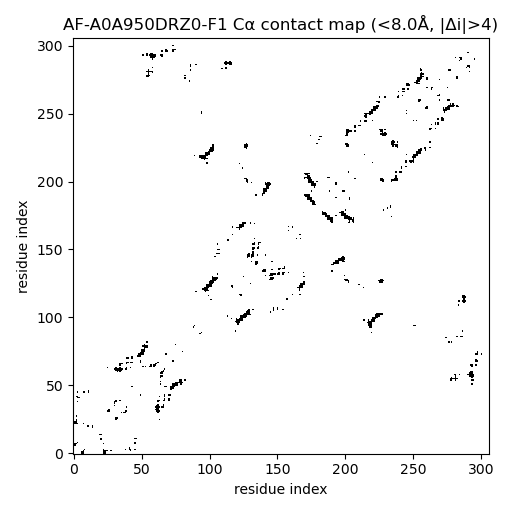.852 -7.456 -13.812 1.00 92.44 85 GLU A N 1
ATOM 613 C CA . GLU A 1 85 ? -4.064 -8.285 -13.853 1.00 92.44 85 GLU A CA 1
ATOM 614 C C . GLU A 1 85 ? -4.838 -8.227 -12.533 1.00 92.44 85 GLU A C 1
ATOM 616 O O . GLU A 1 85 ? -6.038 -7.945 -12.529 1.00 92.44 85 GLU A O 1
ATOM 621 N N . VAL A 1 86 ? -4.148 -8.443 -11.408 1.00 93.44 86 VAL A N 1
ATOM 622 C CA . VAL A 1 86 ? -4.762 -8.454 -10.076 1.00 93.44 86 VAL A CA 1
ATOM 623 C C . VAL A 1 86 ? -5.337 -7.086 -9.724 1.00 93.44 86 VAL A C 1
ATOM 625 O O . VAL A 1 86 ? -6.509 -6.985 -9.355 1.00 93.44 86 VAL A O 1
ATOM 628 N N . LEU A 1 87 ? -4.542 -6.021 -9.856 1.00 92.12 87 LEU A N 1
ATOM 629 C CA . LEU A 1 87 ? -4.976 -4.682 -9.463 1.00 92.12 87 LEU A CA 1
ATOM 630 C C . LEU A 1 87 ? -6.071 -4.142 -10.389 1.00 92.12 87 LEU A C 1
ATOM 632 O O . LEU A 1 87 ? -6.993 -3.472 -9.924 1.00 92.12 87 LEU A O 1
ATOM 636 N N . ASN A 1 88 ? -6.020 -4.459 -11.687 1.00 90.75 88 ASN A N 1
ATOM 637 C CA . ASN A 1 88 ? -7.095 -4.104 -12.609 1.00 90.75 88 ASN A CA 1
ATOM 638 C C . ASN A 1 88 ? -8.389 -4.859 -12.277 1.00 90.75 88 ASN A C 1
ATOM 640 O O . ASN A 1 88 ? -9.452 -4.245 -12.272 1.00 90.75 88 ASN A O 1
ATOM 644 N N . GLY A 1 89 ? -8.306 -6.152 -11.939 1.00 89.62 89 GLY A N 1
ATOM 645 C CA . GLY A 1 89 ? -9.461 -6.944 -11.506 1.00 89.62 89 GLY A CA 1
ATOM 646 C C . GLY A 1 89 ? -10.139 -6.361 -10.264 1.00 89.62 89 GLY A C 1
ATOM 647 O O . GLY A 1 89 ? -11.357 -6.213 -10.239 1.00 89.62 89 GLY A O 1
ATOM 648 N N . VAL A 1 90 ? -9.347 -5.931 -9.277 1.00 89.38 90 VAL A N 1
ATOM 649 C CA . VAL A 1 90 ? -9.839 -5.253 -8.065 1.00 89.38 90 VAL A CA 1
ATOM 650 C C . VAL A 1 90 ? -10.581 -3.948 -8.378 1.00 89.38 90 VAL A C 1
ATOM 652 O O . VAL A 1 90 ? -11.581 -3.643 -7.732 1.00 89.38 90 VAL A O 1
ATOM 655 N N . LEU A 1 91 ? -10.094 -3.147 -9.330 1.00 85.94 91 LEU A N 1
ATOM 656 C CA . LEU A 1 91 ? -10.677 -1.833 -9.625 1.00 85.94 91 LEU A CA 1
ATOM 657 C C . LEU A 1 91 ? -11.848 -1.885 -10.611 1.00 85.94 91 LEU A C 1
ATOM 659 O O . LEU A 1 91 ? -12.722 -1.017 -10.535 1.00 85.94 91 LEU A O 1
ATOM 663 N N . ALA A 1 92 ? -11.840 -2.831 -11.551 1.00 87.75 92 ALA A N 1
ATOM 664 C CA . ALA A 1 92 ? -12.823 -2.919 -12.625 1.00 87.75 92 ALA A CA 1
ATOM 665 C C . ALA A 1 92 ? -14.041 -3.766 -12.234 1.00 87.75 92 ALA A C 1
ATOM 667 O O . ALA A 1 92 ? -15.167 -3.288 -12.344 1.00 87.75 92 ALA A O 1
ATOM 668 N N . GLU A 1 93 ? -13.816 -4.996 -11.764 1.00 89.38 93 GLU A N 1
ATOM 669 C CA . GLU A 1 93 ? -14.871 -5.979 -11.485 1.00 89.38 93 GLU A CA 1
ATOM 670 C C . GLU A 1 93 ? -14.524 -6.807 -10.230 1.00 89.38 93 GLU A C 1
ATOM 672 O O . GLU A 1 93 ? -14.284 -8.017 -10.312 1.00 89.38 93 GLU A O 1
ATOM 677 N N . PRO A 1 94 ? -14.457 -6.173 -9.042 1.00 92.00 94 PRO A N 1
ATOM 678 C CA . PRO A 1 94 ? -14.169 -6.885 -7.803 1.00 92.00 94 PRO A CA 1
ATOM 679 C C . PRO A 1 94 ? -15.304 -7.846 -7.440 1.00 92.00 94 PRO A C 1
ATOM 681 O O . PRO A 1 94 ? -16.481 -7.595 -7.711 1.00 92.00 94 PRO A O 1
ATOM 684 N N . ARG A 1 95 ? -14.970 -8.918 -6.713 1.00 95.19 95 ARG A N 1
ATOM 685 C CA . ARG A 1 95 ? -15.995 -9.733 -6.053 1.00 95.19 95 ARG A CA 1
ATOM 686 C C . ARG A 1 95 ? -16.571 -8.916 -4.896 1.00 95.19 95 ARG A C 1
ATOM 688 O O . ARG A 1 95 ? -15.840 -8.559 -3.977 1.00 95.19 95 ARG A O 1
ATOM 695 N N . THR A 1 96 ? -17.867 -8.632 -4.924 1.00 94.69 96 THR A N 1
ATOM 696 C CA . THR A 1 96 ? -18.533 -7.831 -3.886 1.00 94.69 96 THR A CA 1
ATOM 697 C C . THR A 1 96 ? -18.955 -8.686 -2.682 1.00 94.69 96 THR A C 1
ATOM 699 O O . THR A 1 96 ? -19.354 -9.835 -2.891 1.00 94.69 96 THR A O 1
ATOM 702 N N . PRO A 1 97 ? -18.964 -8.148 -1.449 1.00 96.94 97 PRO A N 1
ATOM 703 C CA . PRO A 1 97 ? -18.553 -6.789 -1.094 1.00 96.94 97 PRO A CA 1
ATOM 704 C C . PRO A 1 97 ? -17.042 -6.562 -1.244 1.00 96.94 97 PRO A C 1
ATOM 706 O O . PRO A 1 97 ? -16.248 -7.429 -0.873 1.00 96.94 97 PRO A O 1
ATOM 709 N N . LEU A 1 98 ? -16.652 -5.409 -1.787 1.00 97.00 98 LEU A N 1
ATOM 710 C CA . LEU A 1 98 ? -15.275 -4.932 -1.826 1.00 97.00 98 LEU A CA 1
ATOM 711 C C . LEU A 1 98 ? -14.989 -4.122 -0.558 1.00 97.00 98 LEU A C 1
ATOM 713 O O . LEU A 1 98 ? -15.516 -3.022 -0.373 1.00 97.00 98 LEU A O 1
ATOM 717 N N . VAL A 1 99 ? -14.108 -4.652 0.286 1.00 98.00 99 VAL A N 1
ATOM 718 C CA . VAL A 1 99 ? -13.627 -3.988 1.500 1.00 98.00 99 VAL A CA 1
ATOM 719 C C . VAL A 1 99 ? -12.210 -3.477 1.265 1.00 98.00 99 VAL A C 1
ATOM 721 O O . VAL A 1 99 ? -11.324 -4.233 0.878 1.00 98.00 99 VAL A O 1
ATOM 724 N N . ALA A 1 100 ? -11.970 -2.197 1.524 1.00 96.94 100 ALA A N 1
ATOM 725 C CA . ALA A 1 100 ? -10.631 -1.626 1.551 1.00 96.94 100 ALA A CA 1
ATOM 726 C C . ALA A 1 100 ? -10.235 -1.240 2.976 1.00 96.94 100 ALA A C 1
ATOM 728 O O . ALA A 1 100 ? -11.035 -0.691 3.725 1.00 96.94 100 ALA A O 1
ATOM 729 N N . ILE A 1 101 ? -8.981 -1.490 3.334 1.00 97.25 101 ILE A N 1
ATOM 730 C CA . ILE A 1 101 ? -8.372 -1.111 4.606 1.00 97.25 101 ILE A CA 1
ATOM 731 C C . ILE A 1 101 ? -7.145 -0.268 4.271 1.00 97.25 101 ILE A C 1
ATOM 733 O O . ILE A 1 101 ? -6.235 -0.734 3.590 1.00 97.25 101 ILE A O 1
ATOM 737 N N . ILE A 1 102 ? -7.108 0.982 4.720 1.00 95.50 102 ILE A N 1
ATOM 738 C CA . ILE A 1 102 ? -6.013 1.913 4.438 1.00 95.50 102 ILE A CA 1
ATOM 739 C C . ILE A 1 102 ? -5.436 2.411 5.761 1.00 95.50 102 ILE A C 1
ATOM 741 O O . ILE A 1 102 ? -6.084 3.147 6.499 1.00 95.50 102 ILE A O 1
ATOM 745 N N . GLY A 1 103 ? -4.213 1.984 6.067 1.00 94.50 103 GLY A N 1
ATOM 746 C CA . GLY A 1 103 ? -3.463 2.395 7.252 1.00 94.50 103 GLY A CA 1
ATOM 747 C C . GLY A 1 103 ? -2.290 3.318 6.922 1.00 94.50 103 GLY A C 1
ATOM 748 O O . GLY A 1 103 ? -2.215 3.898 5.838 1.00 94.50 103 GLY A O 1
ATOM 749 N N . GLY A 1 104 ? -1.313 3.397 7.821 1.00 91.06 104 GLY A N 1
ATOM 750 C CA . GLY A 1 104 ? -0.111 4.223 7.676 1.00 91.06 104 GLY A CA 1
ATOM 751 C C . GLY A 1 104 ? -0.184 5.581 8.382 1.00 91.06 104 GLY A C 1
ATOM 752 O O . GLY A 1 104 ? -1.103 5.874 9.147 1.00 91.06 104 GLY A O 1
ATOM 753 N N . ALA A 1 105 ? 0.848 6.400 8.169 1.00 89.50 105 ALA A N 1
ATOM 754 C CA . ALA A 1 105 ? 1.092 7.576 9.003 1.00 89.50 105 ALA A CA 1
ATOM 755 C C . ALA A 1 105 ? 0.448 8.877 8.498 1.00 89.50 105 ALA A C 1
ATOM 757 O O . ALA A 1 105 ? 0.065 9.714 9.310 1.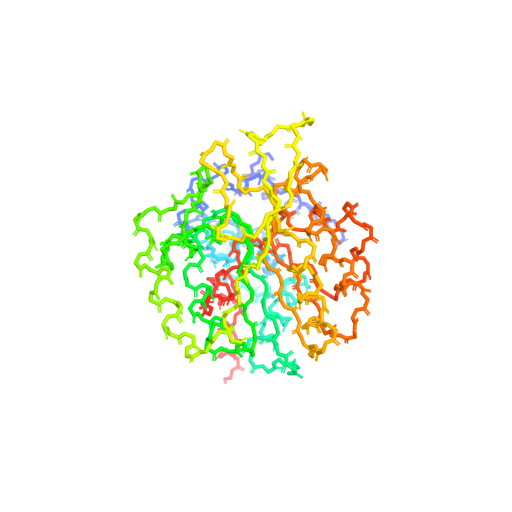00 89.50 105 ALA A O 1
ATOM 758 N N . LYS A 1 106 ? 0.348 9.066 7.177 1.00 88.56 106 LYS A N 1
ATOM 759 C CA . LYS A 1 106 ? -0.004 10.354 6.561 1.00 88.56 106 LYS A CA 1
ATOM 760 C C . LYS A 1 106 ? -1.186 10.225 5.604 1.00 88.56 106 LYS A C 1
ATOM 762 O O . LYS A 1 106 ? -1.206 9.336 4.757 1.00 88.56 106 LYS A O 1
ATOM 767 N N . ILE A 1 107 ? -2.144 11.138 5.727 1.00 90.56 107 ILE A N 1
ATOM 768 C CA . ILE A 1 107 ? -3.222 11.378 4.764 1.00 90.56 107 ILE A CA 1
ATOM 769 C C . ILE A 1 107 ? -2.670 12.009 3.492 1.00 90.56 107 ILE A C 1
ATOM 771 O O . ILE A 1 107 ? -3.110 11.624 2.410 1.00 90.56 107 ILE A O 1
ATOM 775 N N . SER A 1 108 ? -1.723 12.947 3.600 1.00 89.25 108 SER A N 1
ATOM 776 C CA . SER A 1 108 ? -1.188 13.720 2.465 1.00 89.25 108 SER A CA 1
ATOM 777 C C . SER A 1 108 ? -0.728 12.848 1.292 1.00 89.25 108 SER A C 1
ATOM 779 O O . SER A 1 108 ? -0.930 13.199 0.131 1.00 89.25 108 SER A O 1
ATOM 781 N N . THR A 1 109 ? -0.185 11.667 1.587 1.00 86.56 109 THR A N 1
ATOM 782 C CA . THR A 1 109 ? 0.309 10.706 0.594 1.00 86.56 109 THR A CA 1
ATOM 783 C C . THR A 1 109 ? -0.762 9.756 0.051 1.00 86.56 109 THR A C 1
ATOM 785 O O . THR A 1 109 ? -0.464 8.965 -0.839 1.00 86.56 109 THR A O 1
ATOM 788 N N . LYS A 1 110 ? -1.993 9.798 0.580 1.00 89.12 110 LYS A N 1
ATOM 789 C CA . LYS A 1 110 ? -3.073 8.841 0.276 1.00 89.12 110 LYS A CA 1
ATOM 790 C C . LYS A 1 110 ? -4.401 9.482 -0.126 1.00 89.12 110 LYS A C 1
ATOM 792 O O . LYS A 1 110 ? -5.365 8.758 -0.359 1.00 89.12 110 LYS A O 1
ATOM 797 N N . VAL A 1 111 ? -4.492 10.811 -0.231 1.00 90.88 111 VAL A N 1
ATOM 798 C CA . VAL A 1 111 ? -5.750 11.503 -0.586 1.00 90.88 111 VAL A CA 1
ATOM 799 C C . VAL A 1 111 ? -6.339 10.987 -1.903 1.00 90.88 111 VAL A C 1
ATOM 801 O O . VAL A 1 111 ? -7.549 10.756 -1.975 1.00 90.88 111 VAL A O 1
ATOM 804 N N . GLY A 1 112 ? -5.504 10.788 -2.929 1.00 90.69 112 GLY A N 1
ATOM 805 C CA . GLY A 1 112 ? -5.941 10.277 -4.229 1.00 90.69 112 GLY A CA 1
ATOM 806 C C . GLY A 1 112 ? -6.498 8.859 -4.122 1.00 90.69 112 GLY A C 1
ATOM 807 O O . GLY A 1 112 ? -7.616 8.608 -4.575 1.00 90.69 112 GLY A O 1
ATOM 808 N N . VAL A 1 113 ? -5.778 7.966 -3.431 1.00 91.06 113 VAL A N 1
ATOM 809 C CA . VAL A 1 113 ? -6.224 6.581 -3.183 1.00 91.06 113 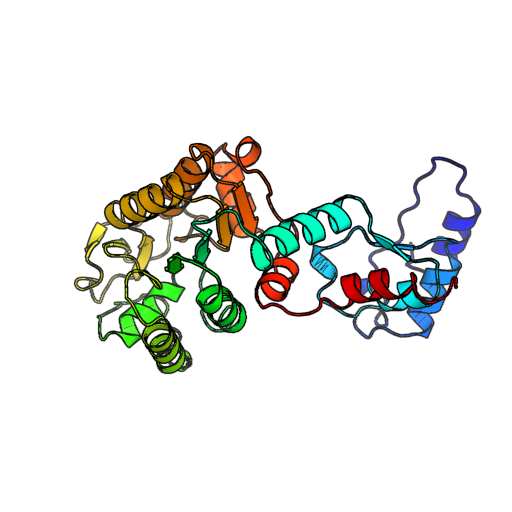VAL A CA 1
ATOM 810 C C . VAL A 1 113 ? -7.560 6.568 -2.455 1.00 91.06 113 VAL A C 1
ATOM 812 O O . VAL A 1 113 ? -8.494 5.914 -2.908 1.00 91.06 113 VAL A O 1
ATOM 815 N N . LEU A 1 114 ? -7.672 7.304 -1.346 1.00 93.75 114 LEU A N 1
ATOM 816 C CA . LEU A 1 114 ? -8.898 7.352 -0.549 1.00 93.75 114 LEU A CA 1
ATOM 817 C C . LEU A 1 114 ? -10.078 7.855 -1.383 1.00 93.75 114 LEU A C 1
ATOM 819 O O . LEU A 1 114 ? -11.147 7.253 -1.350 1.00 93.75 114 LEU A O 1
ATOM 823 N N . SER A 1 115 ? -9.875 8.917 -2.167 1.00 92.12 115 SER A N 1
ATOM 824 C CA . SER A 1 115 ? -10.924 9.503 -3.006 1.00 92.12 115 SER A CA 1
ATOM 825 C C . SER A 1 115 ? -11.397 8.532 -4.091 1.00 92.12 115 SER A C 1
ATOM 827 O O . SER A 1 115 ? -12.602 8.386 -4.286 1.00 92.12 115 SER A O 1
ATOM 829 N N . ASN A 1 116 ? -10.472 7.848 -4.778 1.00 91.75 116 ASN A N 1
ATOM 830 C CA . ASN A 1 116 ? -10.822 6.890 -5.831 1.00 91.75 116 ASN A CA 1
ATOM 831 C C . ASN A 1 116 ? -11.473 5.623 -5.257 1.00 91.75 116 ASN A C 1
ATOM 833 O O . ASN A 1 116 ? -12.501 5.177 -5.768 1.00 91.75 116 ASN A O 1
ATOM 837 N N . LEU A 1 117 ? -10.921 5.064 -4.175 1.00 92.12 117 LEU A N 1
ATOM 838 C CA . LEU A 1 117 ? -11.487 3.878 -3.532 1.00 92.12 117 LEU A CA 1
ATOM 839 C C . LEU A 1 117 ? -12.879 4.156 -2.975 1.00 92.12 117 LEU A C 1
ATOM 841 O O . LEU A 1 117 ? -13.769 3.335 -3.164 1.00 92.12 117 LEU A O 1
ATOM 845 N N . LEU A 1 118 ? -13.120 5.323 -2.375 1.00 93.50 118 LEU A N 1
ATOM 846 C CA . LEU A 1 118 ? -14.431 5.669 -1.823 1.00 93.50 118 LEU A CA 1
ATOM 847 C C . LEU A 1 118 ? -15.552 5.682 -2.879 1.00 93.50 118 LEU A C 1
ATOM 849 O O . LEU A 1 118 ? -16.718 5.505 -2.537 1.00 93.50 118 LEU A O 1
ATOM 853 N N . GLN A 1 119 ? -15.235 5.836 -4.166 1.00 91.25 119 GLN A N 1
ATOM 854 C CA . GLN A 1 119 ? -16.223 5.713 -5.245 1.00 91.25 119 GLN A CA 1
ATOM 855 C C . GLN A 1 119 ? -16.558 4.256 -5.604 1.00 91.25 119 GLN A C 1
ATOM 857 O O . GLN A 1 119 ? -17.594 4.013 -6.214 1.00 91.25 119 GLN A O 1
ATOM 862 N N . ARG A 1 120 ? -15.706 3.295 -5.231 1.00 91.19 120 ARG A N 1
ATOM 863 C CA . ARG A 1 120 ? -15.741 1.906 -5.725 1.00 91.19 120 ARG A CA 1
ATOM 864 C C . ARG A 1 120 ? -16.035 0.868 -4.650 1.00 91.19 120 ARG A C 1
ATOM 866 O O . ARG A 1 120 ? -16.647 -0.147 -4.950 1.00 91.19 120 ARG A O 1
ATOM 873 N N . VAL A 1 121 ? -15.561 1.097 -3.431 1.00 95.00 121 VAL A N 1
ATOM 874 C CA . VAL A 1 121 ? -15.654 0.123 -2.339 1.00 95.00 121 VAL A CA 1
ATOM 875 C C . VAL A 1 121 ? -17.025 0.171 -1.670 1.00 95.00 121 VAL A C 1
ATOM 877 O O . VAL A 1 121 ? -17.651 1.232 -1.581 1.00 95.00 121 VAL A O 1
ATOM 880 N N . ASP A 1 122 ? -17.450 -0.974 -1.144 1.00 96.25 122 ASP A N 1
ATOM 881 C CA . ASP A 1 122 ? -18.620 -1.080 -0.273 1.00 96.25 122 ASP A CA 1
ATOM 882 C C . ASP A 1 122 ? -18.286 -0.590 1.143 1.00 96.25 122 ASP A C 1
ATOM 884 O O . ASP A 1 122 ? -19.108 0.041 1.809 1.00 96.25 122 ASP A O 1
ATOM 888 N N . THR A 1 123 ? -17.053 -0.833 1.596 1.00 97.75 123 THR A N 1
ATOM 889 C CA . THR A 1 123 ? -16.558 -0.380 2.901 1.00 97.75 123 THR A CA 1
ATOM 890 C C . THR A 1 123 ? -15.087 0.017 2.822 1.00 97.75 123 THR A C 1
ATOM 892 O O . THR A 1 123 ? -14.258 -0.734 2.315 1.00 97.75 123 THR A O 1
ATOM 895 N N . LEU A 1 124 ? -14.757 1.192 3.355 1.00 97.88 124 LEU A N 1
ATOM 896 C CA . LEU A 1 124 ? -13.409 1.729 3.503 1.00 97.88 124 LEU A CA 1
ATOM 897 C C . LEU A 1 124 ? -13.087 1.911 4.985 1.00 97.88 124 LEU A C 1
ATOM 899 O O . LEU A 1 124 ? -13.632 2.801 5.633 1.00 97.88 124 LEU A O 1
ATOM 903 N N . TRP A 1 125 ? -12.160 1.120 5.507 1.00 98.38 125 TRP A N 1
ATOM 904 C CA . TRP A 1 125 ? -11.550 1.342 6.810 1.00 98.38 125 TRP A CA 1
ATOM 905 C C . TRP A 1 125 ? -10.335 2.249 6.688 1.00 98.38 125 TRP A C 1
ATOM 907 O O . TRP A 1 125 ? -9.464 2.012 5.851 1.00 98.38 125 TRP A O 1
ATOM 917 N N . ILE A 1 126 ? -10.244 3.249 7.561 1.00 97.50 126 ILE A N 1
ATOM 918 C CA . ILE A 1 126 ? -9.033 4.057 7.730 1.00 97.50 126 ILE A CA 1
ATOM 919 C C . ILE A 1 126 ? -8.440 3.757 9.101 1.00 97.50 126 ILE A C 1
ATOM 921 O O . ILE A 1 126 ? -9.138 3.870 10.097 1.00 97.50 126 ILE A O 1
ATOM 925 N N . GLY A 1 127 ? -7.167 3.381 9.164 1.00 96.44 127 GLY A N 1
ATOM 926 C CA . GLY A 1 127 ? -6.454 3.099 10.412 1.00 96.44 127 GLY A CA 1
ATOM 927 C C . GLY A 1 127 ? -5.072 3.741 10.441 1.00 96.44 127 GLY A C 1
ATOM 928 O O . GLY A 1 127 ? -4.800 4.664 9.677 1.00 96.44 127 GLY A O 1
ATOM 929 N N . GLY A 1 128 ? -4.186 3.256 11.313 1.00 94.69 128 GLY A N 1
ATOM 930 C CA . GLY A 1 128 ? -2.862 3.852 11.497 1.00 94.69 128 GLY A CA 1
ATOM 931 C C . GLY A 1 128 ? -2.927 5.267 12.076 1.00 94.69 128 GLY A C 1
ATOM 932 O O . GLY A 1 128 ? -3.984 5.756 12.478 1.00 94.69 128 GLY A O 1
ATOM 933 N N . ALA A 1 129 ? -1.786 5.956 12.101 1.00 93.38 129 ALA A N 1
ATOM 934 C CA . ALA A 1 129 ? -1.720 7.303 12.665 1.00 93.38 129 ALA A CA 1
ATOM 935 C C . ALA A 1 129 ? -2.547 8.322 11.857 1.00 93.38 129 ALA A C 1
ATOM 937 O O . ALA A 1 129 ? -3.053 9.289 12.421 1.00 93.38 129 ALA A O 1
ATOM 938 N N . MET A 1 130 ? -2.771 8.079 10.558 1.00 94.94 130 MET A N 1
ATOM 939 C CA . MET A 1 130 ? -3.603 8.955 9.727 1.00 94.94 130 MET A CA 1
ATOM 940 C C . MET A 1 130 ? -5.059 9.051 10.215 1.00 94.94 130 MET A C 1
ATOM 942 O O . MET A 1 130 ? -5.687 10.098 10.037 1.00 94.94 130 MET A O 1
ATOM 946 N N . ALA A 1 131 ? -5.587 8.017 10.888 1.00 97.44 131 ALA A N 1
ATOM 947 C CA . ALA A 1 131 ? -6.927 8.041 11.480 1.00 97.44 131 ALA A CA 1
ATOM 948 C C . ALA A 1 131 ? -7.096 9.182 12.502 1.00 97.44 131 ALA A C 1
ATOM 950 O O . ALA A 1 131 ? -8.178 9.760 12.605 1.00 97.44 131 ALA A O 1
ATOM 951 N N . CYS A 1 132 ? -6.022 9.600 13.180 1.00 97.69 132 CYS A N 1
ATOM 952 C CA . CYS A 1 132 ? -6.052 10.711 14.132 1.00 97.69 132 CYS A CA 1
ATOM 953 C C . CYS A 1 132 ? -6.418 12.047 13.478 1.00 97.69 132 CYS A C 1
ATOM 955 O O . CYS A 1 132 ? -7.113 12.857 14.086 1.00 97.69 132 CYS A O 1
ATOM 957 N N . THR A 1 133 ? -6.052 12.266 12.214 1.00 97.81 133 THR A N 1
ATOM 958 C CA . THR A 1 133 ? -6.469 13.478 11.491 1.00 97.81 133 THR A CA 1
ATOM 959 C C . THR A 1 133 ? -7.970 13.448 11.167 1.00 97.81 133 THR A C 1
ATOM 961 O O . THR A 1 133 ? -8.632 14.486 11.195 1.00 97.81 133 THR A O 1
ATOM 964 N N . PHE A 1 134 ? -8.556 12.261 10.960 1.00 97.75 134 PHE A N 1
ATOM 965 C CA . PHE A 1 134 ? -10.010 12.101 10.853 1.00 97.75 134 PHE A CA 1
ATOM 966 C C . PHE A 1 134 ? -10.717 12.304 12.199 1.00 97.75 134 PHE A C 1
ATOM 968 O O . PHE A 1 134 ? -11.738 12.989 12.245 1.00 97.75 134 PHE A O 1
ATOM 975 N N . PHE A 1 135 ? -10.162 11.789 13.301 1.00 97.81 135 PHE A N 1
ATOM 976 C CA . PHE A 1 135 ? -10.688 12.049 14.647 1.00 97.81 135 PHE A CA 1
ATOM 977 C C . PHE A 1 135 ? -10.686 13.545 14.966 1.00 97.81 135 PHE A C 1
ATOM 979 O O . PHE A 1 135 ? -11.698 14.091 15.413 1.00 97.81 135 PHE A O 1
ATOM 986 N N . ARG A 1 136 ? -9.590 14.237 14.633 1.00 97.56 136 ARG A N 1
ATOM 987 C CA . ARG A 1 136 ? -9.480 15.694 14.743 1.00 97.56 136 ARG A CA 1
ATOM 988 C C . ARG A 1 136 ? -10.550 16.408 13.916 1.00 97.56 136 ARG A C 1
ATOM 990 O O . ARG A 1 136 ? -11.191 17.332 14.411 1.00 97.56 136 ARG A O 1
ATOM 997 N N . ALA A 1 137 ? -10.803 15.952 12.687 1.00 97.06 137 ALA A N 1
ATOM 998 C CA . ALA A 1 137 ? -11.848 16.502 11.821 1.00 97.06 137 ALA A CA 1
ATOM 999 C C . ALA A 1 137 ? -13.267 16.343 12.398 1.00 97.06 137 ALA A C 1
ATOM 1001 O O . ALA A 1 137 ? -14.104 17.224 12.174 1.00 97.06 137 ALA A O 1
ATOM 1002 N N . GLN A 1 138 ? -13.507 15.271 13.164 1.00 96.31 138 GLN A N 1
ATOM 1003 C CA . GLN A 1 138 ? -14.744 14.996 13.909 1.00 96.31 138 GLN A CA 1
ATOM 1004 C C . GLN A 1 138 ? -14.836 15.734 15.257 1.00 96.31 138 GLN A C 1
ATOM 1006 O O . GLN A 1 138 ? -15.876 15.676 15.910 1.00 96.31 138 GLN A O 1
ATOM 1011 N N . GLY A 1 139 ? -13.782 16.450 15.661 1.00 96.62 139 GLY A N 1
ATOM 1012 C CA . GLY A 1 139 ? -13.734 17.212 16.909 1.00 96.62 139 GLY A CA 1
ATOM 1013 C C . GLY A 1 139 ? -13.279 16.412 18.132 1.00 96.62 139 GLY A C 1
ATOM 1014 O O . GLY A 1 139 ? -13.393 16.915 19.247 1.00 96.62 139 GLY A O 1
ATOM 1015 N N . PHE A 1 140 ? -12.757 15.196 17.952 1.00 97.25 140 PHE A N 1
ATOM 1016 C CA . PHE A 1 140 ? -12.196 14.415 19.054 1.00 97.25 140 PHE A CA 1
ATOM 1017 C C . PHE A 1 140 ? -10.803 14.913 19.456 1.00 97.25 140 PHE A C 1
ATOM 1019 O O . PHE A 1 140 ? -10.036 15.434 18.638 1.00 97.25 140 PHE A O 1
ATOM 1026 N N . ALA A 1 141 ? -10.476 14.740 20.738 1.00 95.94 141 ALA A N 1
ATOM 1027 C CA . ALA A 1 141 ? -9.126 14.940 21.242 1.00 95.94 141 ALA A CA 1
ATOM 1028 C C . ALA A 1 141 ? -8.225 13.790 20.775 1.00 95.94 141 ALA A C 1
ATOM 1030 O O . ALA A 1 141 ? -8.631 12.633 20.781 1.00 95.94 141 ALA A O 1
ATOM 1031 N N . THR A 1 142 ? -6.998 14.112 20.373 1.00 97.00 142 THR A N 1
ATOM 1032 C CA . THR A 1 142 ? -6.033 13.136 19.839 1.00 97.00 142 THR A CA 1
ATOM 1033 C C . THR A 1 142 ? -4.770 13.025 20.692 1.00 97.00 142 THR A C 1
ATOM 1035 O O . THR A 1 142 ? -3.830 12.335 20.298 1.00 97.00 142 THR A O 1
ATOM 1038 N N . GLY A 1 143 ? -4.721 13.709 21.839 1.00 96.62 143 GLY A N 1
ATOM 1039 C CA . GLY A 1 143 ? -3.533 13.793 22.688 1.00 96.62 143 GLY A CA 1
ATOM 1040 C C . GLY A 1 143 ? -2.288 14.203 21.899 1.00 96.62 143 GLY A C 1
ATOM 1041 O O . GLY A 1 143 ? -2.312 15.167 21.135 1.00 96.62 143 GLY A O 1
ATOM 1042 N N . ARG A 1 144 ? -1.214 13.423 22.042 1.00 96.56 144 ARG A N 1
ATOM 1043 C CA . ARG A 1 144 ? 0.070 13.577 21.336 1.00 96.56 144 ARG A CA 1
ATOM 1044 C C . ARG A 1 144 ? 0.157 12.799 20.018 1.00 96.56 144 ARG A C 1
ATOM 1046 O O . ARG A 1 144 ? 1.250 12.633 19.480 1.00 96.56 144 ARG A O 1
ATOM 1053 N N . SER A 1 145 ? -0.957 12.274 19.514 1.00 97.06 145 SER A N 1
ATOM 1054 C CA . SER A 1 145 ? -0.968 11.505 18.264 1.00 97.06 145 SER A CA 1
ATOM 1055 C C . SER A 1 145 ? -0.585 12.365 17.060 1.00 97.06 145 SER A C 1
ATOM 1057 O O . SER A 1 145 ? -0.847 13.566 17.036 1.00 97.06 145 SER A O 1
ATOM 1059 N N . LEU A 1 146 ? -0.006 11.736 16.035 1.00 95.38 146 LEU A N 1
ATOM 1060 C CA . LEU A 1 146 ? 0.316 12.406 14.777 1.00 95.38 146 LEU A CA 1
ATOM 1061 C C . LEU A 1 146 ? -0.968 12.885 14.084 1.00 95.38 146 LEU A C 1
ATOM 1063 O O . LEU A 1 146 ? -1.848 12.084 13.779 1.00 95.38 146 LEU A O 1
ATOM 1067 N N . VAL A 1 147 ? -1.050 14.186 13.815 1.00 96.69 147 VAL A N 1
ATOM 1068 C CA . VAL A 1 147 ? -2.146 14.824 13.081 1.00 96.69 147 VAL A CA 1
ATOM 1069 C C . VAL A 1 147 ? -1.543 15.752 12.031 1.00 96.69 147 VAL A C 1
ATOM 1071 O O . VAL A 1 147 ? -0.683 16.569 12.351 1.00 96.69 147 VAL A O 1
ATOM 1074 N N . GLU A 1 148 ? -1.993 15.633 10.784 1.00 96.88 148 GLU A N 1
ATOM 1075 C CA . GLU A 1 148 ? -1.669 16.588 9.719 1.00 96.88 148 GLU A CA 1
ATOM 1076 C C . GLU A 1 148 ? -2.710 17.714 9.755 1.00 96.88 148 GLU A C 1
ATOM 1078 O O . GLU A 1 148 ? -3.764 17.624 9.120 1.00 96.88 148 GLU A O 1
ATOM 1083 N N . GLU A 1 149 ? -2.448 18.750 10.559 1.00 96.00 149 GLU A N 1
ATOM 1084 C CA . GLU A 1 149 ? -3.398 19.846 10.819 1.00 96.00 149 GLU A CA 1
ATOM 1085 C C . GLU A 1 149 ? -3.833 20.550 9.516 1.00 96.00 149 GLU A C 1
ATOM 1087 O O . GLU A 1 149 ? -5.010 20.861 9.334 1.00 96.00 149 GLU A O 1
ATOM 1092 N N . GLU A 1 150 ? -2.930 20.700 8.543 1.00 96.19 150 GLU A N 1
ATOM 1093 C CA . GLU A 1 150 ? -3.219 21.242 7.209 1.00 96.19 150 GLU A CA 1
ATOM 1094 C C . GLU A 1 150 ? -4.164 20.362 6.365 1.00 96.19 150 GLU A C 1
ATOM 1096 O O . GLU A 1 150 ? -4.775 20.830 5.400 1.00 96.19 150 GLU A O 1
ATOM 1101 N N . HIS A 1 151 ? -4.325 19.089 6.737 1.00 96.31 151 HIS A N 1
ATOM 1102 C CA . HIS A 1 151 ? -5.167 18.117 6.046 1.00 96.31 151 HIS A CA 1
ATOM 1103 C C . HIS A 1 151 ? -6.464 17.773 6.795 1.00 96.31 151 HIS A C 1
ATOM 1105 O O . HIS A 1 151 ? -7.277 17.016 6.260 1.00 96.31 151 HIS A O 1
ATOM 1111 N N . VAL A 1 152 ? -6.746 18.386 7.951 1.00 97.06 152 VAL A N 1
ATOM 1112 C CA . VAL A 1 152 ? -8.000 18.179 8.710 1.00 97.06 152 VAL A CA 1
ATOM 1113 C C . VAL A 1 152 ? -9.239 18.505 7.871 1.00 97.06 152 VAL A C 1
ATOM 1115 O O . VAL A 1 152 ? -10.201 17.735 7.847 1.00 97.06 152 VAL A O 1
ATOM 1118 N N . ASP A 1 153 ? -9.215 19.598 7.106 1.00 96.75 153 ASP A N 1
ATOM 1119 C CA . ASP A 1 153 ? -10.328 19.944 6.213 1.00 96.75 153 ASP A CA 1
ATOM 1120 C C . ASP A 1 153 ? -10.479 18.950 5.056 1.00 96.75 153 ASP A C 1
ATOM 1122 O O . ASP A 1 153 ? -11.585 18.710 4.572 1.00 96.75 153 ASP A O 1
ATOM 1126 N N . THR A 1 154 ? -9.375 18.342 4.617 1.00 95.81 154 THR A N 1
ATOM 1127 C CA . THR A 1 154 ? -9.406 17.278 3.605 1.00 95.81 154 THR A CA 1
ATOM 1128 C C . THR A 1 154 ? -10.048 16.016 4.173 1.00 95.81 154 THR A C 1
ATOM 1130 O O . THR A 1 154 ? -10.934 15.451 3.533 1.00 95.81 154 THR A O 1
ATOM 1133 N N . ALA A 1 155 ? -9.673 15.618 5.391 1.00 96.38 155 ALA A N 1
ATOM 1134 C CA . ALA A 1 155 ? -10.290 14.500 6.098 1.00 96.38 155 ALA A CA 1
ATOM 1135 C C . ALA A 1 155 ? -11.799 14.721 6.303 1.00 96.38 155 ALA A C 1
ATOM 1137 O O . ALA A 1 155 ? -12.590 13.813 6.047 1.00 96.38 155 ALA A O 1
ATOM 1138 N N . ARG A 1 156 ? -12.217 15.944 6.668 1.00 96.38 156 ARG A N 1
ATOM 1139 C CA . ARG A 1 156 ? -13.639 16.306 6.785 1.00 96.38 156 ARG A CA 1
ATOM 1140 C C . ARG A 1 156 ? -14.389 16.132 5.465 1.00 96.38 156 ARG A C 1
ATOM 1142 O O . ARG A 1 156 ? -15.407 15.451 5.437 1.00 96.38 156 ARG A O 1
ATOM 1149 N N . ARG A 1 157 ? -13.850 16.656 4.357 1.00 95.38 157 ARG A N 1
ATOM 1150 C CA . ARG A 1 157 ? -14.464 16.488 3.027 1.00 95.38 157 ARG A CA 1
ATOM 1151 C C . ARG A 1 157 ? -14.597 15.020 2.621 1.00 95.38 157 ARG A C 1
ATOM 1153 O O . ARG A 1 157 ? -15.607 14.651 2.032 1.00 95.38 157 ARG A O 1
ATOM 1160 N N . LEU A 1 158 ? -13.604 14.185 2.938 1.00 95.31 158 LEU A N 1
ATOM 1161 C CA . LEU A 1 158 ? -13.665 12.746 2.667 1.00 95.31 158 LEU A CA 1
ATOM 1162 C C . LEU A 1 158 ? -14.786 12.068 3.466 1.00 95.31 158 LEU A C 1
ATOM 1164 O O . LEU A 1 158 ? -15.559 11.310 2.881 1.00 95.31 158 LEU A O 1
ATOM 1168 N N . LEU A 1 159 ? -14.923 12.389 4.759 1.00 95.25 159 LEU A N 1
ATOM 1169 C CA . LEU A 1 159 ? -16.024 11.900 5.600 1.00 95.25 159 LEU A CA 1
ATOM 1170 C C . LEU A 1 159 ? -17.390 12.291 5.030 1.00 95.25 159 LEU A C 1
ATOM 1172 O O . LEU A 1 159 ? -18.267 11.438 4.911 1.00 95.25 159 LEU A O 1
ATOM 1176 N N . ASP A 1 160 ? -17.549 13.551 4.626 1.00 94.12 160 ASP A N 1
ATOM 1177 C CA . ASP A 1 160 ? -18.802 14.053 4.059 1.00 94.12 160 ASP A CA 1
ATOM 1178 C C . ASP A 1 160 ? -19.121 13.373 2.714 1.00 94.12 160 ASP A C 1
ATOM 1180 O O . ASP A 1 160 ? -20.264 13.000 2.446 1.00 94.12 160 ASP A O 1
ATOM 1184 N N . SER A 1 161 ? -18.099 13.146 1.879 1.00 92.56 161 SER A N 1
ATOM 1185 C CA . SER A 1 161 ? -18.250 12.502 0.567 1.00 92.56 161 SER A CA 1
ATOM 1186 C C . SER A 1 161 ? -18.599 11.012 0.631 1.00 92.56 161 SER A C 1
ATOM 1188 O O . SER A 1 161 ? -19.118 10.467 -0.342 1.00 92.56 161 SER A O 1
ATOM 1190 N N . ALA A 1 162 ? -18.351 10.348 1.766 1.00 91.69 162 ALA A N 1
ATOM 1191 C CA . ALA A 1 162 ? -18.679 8.936 1.943 1.00 91.69 162 ALA A CA 1
ATOM 1192 C C . ALA A 1 162 ? -20.193 8.682 1.946 1.00 91.69 162 ALA A C 1
ATOM 1194 O O . ALA A 1 162 ? -20.630 7.568 1.661 1.00 91.69 162 ALA A O 1
ATOM 1195 N N . GLY A 1 163 ? -21.003 9.693 2.280 1.00 84.44 163 GLY A N 1
ATOM 1196 C CA . GLY A 1 163 ? -22.465 9.609 2.330 1.00 84.44 163 GLY A CA 1
ATOM 1197 C C . GLY A 1 163 ? -23.028 8.769 3.486 1.00 84.44 163 GLY A C 1
ATOM 1198 O O . GLY A 1 163 ? -24.150 9.016 3.921 1.00 84.44 163 GLY A O 1
ATOM 1199 N N . SER A 1 164 ? -22.267 7.812 4.030 1.00 87.62 164 SER A N 1
ATOM 1200 C CA . SER A 1 164 ? -22.611 7.069 5.245 1.00 87.62 164 SER A CA 1
ATOM 1201 C C . SER A 1 164 ? -21.369 6.672 6.051 1.00 87.62 164 SER A C 1
ATOM 1203 O O . SER A 1 164 ? -20.279 6.484 5.506 1.00 87.62 164 SER A O 1
ATOM 1205 N N . LYS A 1 165 ? -21.561 6.488 7.364 1.00 80.31 165 LYS A N 1
ATOM 1206 C CA . LYS A 1 165 ? -20.530 5.956 8.271 1.00 80.31 165 LYS A CA 1
ATOM 1207 C C . LYS A 1 165 ? -20.232 4.473 8.046 1.00 80.31 165 LYS A C 1
ATOM 1209 O O . LYS A 1 165 ? -19.204 4.004 8.513 1.00 80.31 165 LYS A O 1
ATOM 1214 N N . ASP A 1 166 ? -21.110 3.746 7.359 1.00 86.69 166 ASP A N 1
ATOM 1215 C CA . ASP A 1 166 ? -20.881 2.340 7.010 1.00 86.69 166 ASP A CA 1
ATOM 1216 C C . ASP A 1 166 ? -19.961 2.222 5.789 1.00 86.69 166 ASP A C 1
ATOM 1218 O O . ASP A 1 166 ? -19.223 1.249 5.664 1.00 86.69 166 ASP A O 1
ATOM 1222 N N . LYS A 1 167 ? -19.954 3.244 4.920 1.00 94.38 167 LYS A N 1
ATOM 1223 C CA . LYS A 1 167 ? -19.078 3.294 3.751 1.00 94.38 167 LYS A CA 1
ATOM 1224 C C . LYS A 1 167 ? -17.652 3.708 4.102 1.00 94.38 167 LYS A C 1
ATOM 1226 O O . LYS A 1 167 ? -16.719 3.101 3.593 1.00 94.38 167 LYS A O 1
ATOM 1231 N N . LEU A 1 168 ? -17.466 4.715 4.959 1.00 97.25 168 LEU A N 1
ATOM 1232 C CA . LEU A 1 168 ? -16.152 5.100 5.489 1.00 97.25 168 LEU A CA 1
ATOM 1233 C C . LEU A 1 168 ? -16.145 4.931 7.007 1.00 97.25 168 LEU A C 1
ATOM 1235 O O . LEU A 1 168 ? -16.781 5.695 7.736 1.00 97.25 168 LEU A O 1
ATOM 1239 N N . ARG A 1 169 ? -15.401 3.926 7.466 1.00 98.12 169 ARG A N 1
ATOM 1240 C CA . ARG A 1 169 ? -15.308 3.498 8.859 1.00 98.12 169 ARG A CA 1
ATOM 1241 C C . ARG A 1 169 ? -13.967 3.918 9.456 1.00 98.12 169 ARG A C 1
ATOM 1243 O O . ARG A 1 169 ? -12.912 3.773 8.840 1.00 98.12 169 ARG A O 1
ATOM 1250 N N . LEU A 1 170 ? -14.027 4.434 10.678 1.00 98.19 170 LEU A N 1
ATOM 1251 C CA . LEU A 1 170 ? -12.866 4.768 11.501 1.00 98.19 170 LEU A CA 1
ATOM 1252 C C . LEU A 1 170 ? -12.824 3.834 12.720 1.00 98.19 170 LEU A C 1
ATOM 1254 O O . LEU A 1 170 ? -13.867 3.273 13.072 1.00 98.19 170 LEU A O 1
ATOM 1258 N N . PRO A 1 171 ? -11.666 3.685 13.391 1.00 98.44 171 PRO A N 1
ATOM 1259 C CA . PRO A 1 171 ? -11.565 2.926 14.625 1.00 98.44 171 PRO A CA 1
ATOM 1260 C C . PRO A 1 171 ? -12.555 3.447 15.662 1.00 98.44 171 PRO A C 1
ATOM 1262 O O . PRO A 1 171 ? -12.818 4.648 15.738 1.00 98.44 171 PRO A O 1
ATOM 1265 N N . VAL A 1 172 ? -13.113 2.532 16.449 1.00 98.19 172 VAL A N 1
ATOM 1266 C CA . VAL A 1 172 ? -13.999 2.864 17.578 1.00 98.19 172 VAL A CA 1
ATOM 1267 C C . VAL A 1 172 ? -13.229 2.883 18.895 1.00 98.19 172 VAL A C 1
ATOM 1269 O O . VAL A 1 172 ? -13.593 3.599 19.823 1.00 98.19 172 VAL A O 1
ATOM 1272 N N . ASP A 1 173 ? -12.125 2.145 18.940 1.00 98.50 173 ASP A N 1
ATOM 1273 C CA . ASP A 1 173 ? -11.180 2.083 20.039 1.00 98.50 173 ASP A CA 1
ATOM 1274 C C . ASP A 1 173 ? -9.746 1.993 19.519 1.00 98.50 173 ASP A C 1
ATOM 1276 O O . ASP A 1 173 ? -9.481 1.571 18.389 1.00 98.50 173 ASP A O 1
ATOM 1280 N N . VAL A 1 174 ? -8.810 2.430 20.351 1.00 98.56 174 VAL A N 1
ATOM 1281 C CA . VAL A 1 174 ? -7.395 2.564 20.005 1.00 98.56 174 VAL A CA 1
ATOM 1282 C C . VAL A 1 174 ? -6.523 2.110 21.164 1.00 98.56 174 VAL A C 1
ATOM 1284 O O . VAL A 1 174 ? -6.914 2.193 22.330 1.00 98.56 174 VAL A O 1
ATOM 1287 N N . ILE A 1 175 ? -5.326 1.635 20.833 1.00 98.25 175 ILE A N 1
ATOM 1288 C CA . ILE A 1 175 ? -4.258 1.411 21.800 1.00 98.25 175 ILE A CA 1
ATOM 1289 C C . ILE A 1 175 ? -3.442 2.695 21.881 1.00 98.25 175 ILE A C 1
ATOM 1291 O O . ILE A 1 175 ? -2.981 3.222 20.865 1.00 98.25 175 ILE A O 1
ATOM 1295 N N . VAL A 1 176 ? -3.258 3.186 23.099 1.00 98.31 176 VAL A N 1
ATOM 1296 C CA . VAL A 1 176 ? -2.532 4.416 23.399 1.00 98.31 176 VAL A CA 1
ATOM 1297 C C . VAL A 1 176 ? -1.322 4.136 24.284 1.00 98.31 176 VAL A C 1
ATOM 1299 O O . VAL A 1 176 ? -1.324 3.196 25.082 1.00 98.31 176 VAL A O 1
ATOM 1302 N N . ALA A 1 177 ? -0.273 4.937 24.115 1.00 98.00 177 ALA A N 1
ATOM 1303 C CA . ALA A 1 177 ? 0.952 4.883 24.908 1.00 98.00 177 ALA A CA 1
ATOM 1304 C C . ALA A 1 177 ? 1.524 6.298 25.113 1.00 98.00 177 ALA A C 1
ATOM 1306 O O . ALA A 1 177 ? 1.249 7.196 24.316 1.00 98.00 177 ALA A O 1
ATOM 1307 N N . PRO A 1 178 ? 2.360 6.534 26.139 1.00 97.06 178 PRO A N 1
ATOM 1308 C CA . PRO A 1 178 ? 3.027 7.824 26.318 1.00 97.06 178 PRO A CA 1
ATOM 1309 C C . PRO A 1 178 ? 4.167 8.063 25.310 1.00 97.06 178 PRO A C 1
ATOM 1311 O O . PRO A 1 178 ? 4.620 9.195 25.161 1.00 97.06 178 PRO A O 1
ATOM 1314 N N . ALA A 1 179 ? 4.685 7.030 24.651 1.00 95.12 179 ALA A N 1
ATOM 1315 C CA . ALA A 1 179 ? 5.739 7.160 23.648 1.00 95.12 179 ALA A CA 1
ATOM 1316 C C . ALA A 1 179 ? 5.750 5.941 22.721 1.00 95.12 179 ALA A C 1
ATOM 1318 O O . ALA A 1 179 ? 5.355 4.844 23.124 1.00 95.12 179 ALA A O 1
ATOM 1319 N N . ALA A 1 180 ? 6.251 6.133 21.502 1.00 94.38 180 ALA A N 1
ATOM 1320 C CA . ALA A 1 180 ? 6.468 5.077 20.519 1.00 94.38 180 ALA A CA 1
ATOM 1321 C C . ALA A 1 180 ? 7.781 4.317 20.798 1.00 94.38 180 ALA A C 1
ATOM 1323 O O . ALA A 1 180 ? 8.707 4.334 19.993 1.00 94.38 180 ALA A O 1
ATOM 1324 N N . GLU A 1 181 ? 7.877 3.682 21.967 1.00 94.75 181 GLU A N 1
ATOM 1325 C CA . GLU A 1 181 ? 9.088 2.994 22.428 1.00 94.75 181 GLU A CA 1
ATOM 1326 C C . GLU A 1 181 ? 8.776 1.597 22.974 1.00 94.75 181 GLU A C 1
ATOM 1328 O O . GLU A 1 181 ? 7.714 1.343 23.552 1.00 94.75 181 GLU A O 1
ATOM 1333 N N . ALA A 1 182 ? 9.730 0.677 22.820 1.00 91.75 182 ALA A N 1
ATOM 1334 C CA . ALA A 1 182 ? 9.607 -0.670 23.358 1.00 91.75 182 ALA A CA 1
ATOM 1335 C C . ALA A 1 182 ? 9.480 -0.644 24.893 1.00 91.75 182 ALA A C 1
ATOM 1337 O O . ALA A 1 182 ? 10.280 -0.023 25.589 1.00 91.75 182 ALA A O 1
ATOM 1338 N N . GLY A 1 183 ? 8.478 -1.349 25.428 1.00 90.25 183 GLY A N 1
ATOM 1339 C CA . GLY A 1 183 ? 8.215 -1.416 26.871 1.00 90.25 183 GLY A CA 1
ATOM 1340 C C . GLY A 1 183 ? 7.357 -0.275 27.429 1.00 90.25 183 GLY A C 1
ATOM 1341 O O . GLY A 1 183 ? 7.077 -0.274 28.631 1.00 90.25 183 GLY A O 1
ATOM 1342 N N . ALA A 1 184 ? 6.898 0.665 26.593 1.00 94.00 184 ALA A N 1
ATOM 1343 C CA . ALA A 1 184 ? 5.918 1.658 27.019 1.00 94.00 184 ALA A CA 1
ATOM 1344 C C . ALA A 1 184 ? 4.620 0.976 27.489 1.00 94.00 184 ALA A C 1
ATOM 1346 O O . ALA A 1 184 ? 4.142 0.014 26.883 1.00 94.00 184 ALA A O 1
ATOM 1347 N N . LYS A 1 185 ? 4.040 1.478 28.586 1.00 94.94 185 LYS A N 1
ATOM 1348 C CA . LYS A 1 185 ? 2.752 0.986 29.087 1.00 94.94 185 LYS A CA 1
ATOM 1349 C C . LYS A 1 185 ? 1.644 1.392 28.122 1.00 94.94 185 LYS A C 1
ATOM 1351 O O . LYS A 1 185 ? 1.516 2.576 27.817 1.00 94.94 185 LYS A O 1
ATOM 1356 N N . THR A 1 186 ? 0.848 0.418 27.701 1.00 97.38 186 THR A N 1
ATOM 1357 C CA . THR A 1 186 ? -0.294 0.630 26.815 1.00 97.38 186 THR A CA 1
ATOM 1358 C C . THR A 1 186 ? -1.612 0.593 27.576 1.00 97.38 186 THR A C 1
ATOM 1360 O O . THR A 1 186 ? -1.735 -0.060 28.616 1.00 97.38 186 THR A O 1
ATOM 1363 N N . ALA A 1 187 ? -2.611 1.283 27.038 1.00 97.44 187 ALA A N 1
ATOM 1364 C CA . ALA A 1 187 ? -4.003 1.164 27.447 1.00 97.44 187 ALA A CA 1
ATOM 1365 C C . ALA A 1 187 ? -4.904 1.128 26.209 1.00 97.44 187 ALA A C 1
ATOM 1367 O O . ALA A 1 187 ? -4.542 1.655 25.160 1.00 97.44 187 ALA A O 1
ATOM 1368 N N . VAL A 1 188 ? -6.072 0.501 26.336 1.00 98.38 188 VAL A N 1
ATOM 1369 C CA . VAL A 1 188 ? -7.133 0.565 25.325 1.00 98.38 188 VAL A CA 1
ATOM 1370 C C . VAL A 1 188 ? -8.126 1.629 25.768 1.00 98.38 188 VAL A C 1
ATOM 1372 O O . VAL A 1 188 ? -8.580 1.589 26.911 1.00 98.38 188 VAL A O 1
ATOM 1375 N N . VAL A 1 189 ? -8.466 2.555 24.876 1.00 98.44 189 VAL A N 1
ATOM 1376 C CA . VAL A 1 189 ? -9.444 3.624 25.130 1.00 98.44 189 VAL A CA 1
ATOM 1377 C C . VAL A 1 189 ? -10.402 3.769 23.951 1.00 98.44 189 VAL A C 1
ATOM 1379 O O . VAL A 1 189 ? -10.063 3.410 22.820 1.00 98.44 189 VAL A O 1
ATOM 1382 N N . ASP A 1 190 ? -11.599 4.298 24.204 1.00 98.12 190 ASP A N 1
ATOM 1383 C CA . ASP A 1 190 ? -12.475 4.782 23.134 1.00 98.12 190 ASP A CA 1
ATOM 1384 C C . ASP A 1 190 ? -11.822 5.980 22.424 1.00 98.12 190 ASP A C 1
ATOM 1386 O O . ASP A 1 190 ? -11.107 6.772 23.037 1.00 98.12 190 ASP A O 1
ATOM 1390 N N . VAL A 1 191 ? -12.094 6.167 21.129 1.00 95.25 191 VAL A N 1
ATOM 1391 C CA . VAL A 1 191 ? -11.507 7.285 20.353 1.00 95.25 191 VAL A CA 1
ATOM 1392 C C . VAL A 1 191 ? -11.874 8.677 20.882 1.00 95.25 191 VAL A C 1
ATOM 1394 O O . VAL A 1 191 ? -11.163 9.642 20.619 1.00 95.25 191 VAL A O 1
ATOM 1397 N N . GLY A 1 192 ? -12.963 8.791 21.649 1.00 93.50 192 GLY A N 1
ATOM 1398 C CA . GLY A 1 192 ? -13.359 10.027 22.331 1.00 93.50 192 GLY A CA 1
ATOM 1399 C C . GLY A 1 192 ? -12.651 10.272 23.669 1.00 93.50 192 GLY A C 1
ATOM 1400 O O . GLY A 1 192 ? -12.855 11.325 24.266 1.00 93.50 192 GLY A O 1
ATOM 1401 N N . GLU A 1 193 ? -11.836 9.326 24.140 1.00 97.25 193 GLU A N 1
ATOM 1402 C CA . GLU A 1 193 ? -11.238 9.306 25.482 1.00 97.25 193 GLU A CA 1
ATOM 1403 C C . GLU A 1 193 ? -9.701 9.239 25.445 1.00 97.25 193 GLU A C 1
ATOM 1405 O O . GLU A 1 193 ? -9.067 8.833 26.419 1.00 97.25 193 GLU A O 1
ATOM 1410 N N . ILE A 1 194 ? -9.079 9.632 24.328 1.00 97.94 194 ILE A N 1
ATOM 1411 C CA . ILE A 1 194 ? -7.616 9.648 24.183 1.00 97.94 194 ILE A CA 1
ATOM 1412 C C . ILE A 1 194 ? -7.012 10.671 25.168 1.00 97.94 194 ILE A C 1
ATOM 1414 O O . ILE A 1 194 ? -7.281 11.869 25.027 1.00 97.94 194 ILE A O 1
ATOM 1418 N N . PRO A 1 195 ? -6.180 10.245 26.144 1.00 97.69 195 PRO A N 1
ATOM 1419 C CA . PRO A 1 195 ? -5.587 11.157 27.122 1.00 97.69 195 PRO A CA 1
ATOM 1420 C C . PRO A 1 195 ? -4.637 12.177 26.483 1.00 97.69 195 PRO A C 1
ATOM 1422 O O . PRO A 1 195 ? -3.917 11.859 25.535 1.00 97.69 195 PRO A O 1
ATOM 1425 N N . GLU A 1 196 ? -4.576 13.393 27.039 1.00 97.19 196 GLU A N 1
ATOM 1426 C CA . GLU A 1 196 ? -3.723 14.479 26.522 1.00 97.19 196 GLU A CA 1
ATOM 1427 C C . GLU A 1 196 ? -2.236 14.109 26.479 1.00 97.19 196 GLU A C 1
ATOM 1429 O O . GLU A 1 196 ? -1.510 14.523 25.576 1.00 97.19 196 GLU A O 1
ATOM 1434 N N . ASP A 1 197 ? -1.783 13.308 27.442 1.00 97.12 197 ASP A N 1
ATOM 1435 C CA . ASP A 1 197 ? -0.402 12.869 27.576 1.00 97.12 197 ASP A CA 1
ATOM 1436 C C . ASP A 1 197 ? -0.106 11.568 26.820 1.00 97.12 197 ASP A C 1
ATOM 1438 O O . ASP A 1 197 ? 1.006 11.057 26.930 1.00 97.12 197 ASP A O 1
ATOM 1442 N N . GLN A 1 198 ? -1.024 11.035 26.013 1.00 97.88 198 GLN A N 1
ATOM 1443 C CA . GLN A 1 198 ? -0.806 9.798 25.259 1.00 97.88 198 GLN A CA 1
ATOM 1444 C C . GLN A 1 198 ? -0.984 9.987 23.755 1.00 97.88 198 GLN A C 1
ATOM 1446 O O . GLN A 1 198 ? -1.564 10.962 23.287 1.00 97.88 198 GLN A O 1
ATOM 1451 N N . MET A 1 199 ? -0.443 9.048 22.986 1.00 97.62 199 MET A N 1
ATOM 1452 C CA . MET A 1 199 ? -0.585 8.970 21.538 1.00 97.62 199 MET A CA 1
ATOM 1453 C C . MET A 1 199 ? -1.152 7.613 21.134 1.00 97.62 199 MET A C 1
ATOM 1455 O O . MET A 1 199 ? -0.854 6.603 21.770 1.00 97.62 199 MET A O 1
ATOM 1459 N N . VAL A 1 200 ? -1.937 7.591 20.060 1.00 98.00 200 VAL A N 1
ATOM 1460 C CA . VAL A 1 200 ? -2.400 6.364 19.410 1.00 98.00 200 VAL A CA 1
ATOM 1461 C C . VAL A 1 200 ? -1.210 5.664 18.765 1.00 98.00 200 VAL A C 1
ATOM 1463 O O . VAL A 1 200 ? -0.468 6.272 17.991 1.00 98.00 200 VAL A O 1
ATOM 1466 N N . VAL A 1 201 ? -1.039 4.385 19.089 1.00 97.56 201 VAL A N 1
ATOM 1467 C CA . VAL A 1 201 ? 0.053 3.542 18.585 1.00 97.56 201 VAL A CA 1
ATOM 1468 C C . VAL A 1 201 ? -0.440 2.340 17.782 1.00 97.56 201 VAL A C 1
ATOM 1470 O O . VAL A 1 201 ? 0.326 1.808 16.984 1.00 97.56 201 VAL A O 1
ATOM 1473 N N . ASP A 1 202 ? -1.700 1.931 17.953 1.00 97.88 202 ASP A N 1
ATOM 1474 C CA . ASP A 1 202 ? -2.338 0.839 17.204 1.00 97.88 202 ASP A CA 1
ATOM 1475 C C . ASP A 1 202 ? -3.873 0.932 17.319 1.00 97.88 202 ASP A C 1
ATOM 1477 O O . ASP A 1 202 ? -4.408 1.685 18.141 1.00 97.88 202 ASP A O 1
ATOM 1481 N N . VAL A 1 203 ? -4.599 0.158 16.515 1.00 98.19 203 VAL A N 1
ATOM 1482 C CA . VAL A 1 203 ? -6.060 0.018 16.635 1.00 98.19 203 VAL A CA 1
ATOM 1483 C C . VAL A 1 203 ? -6.443 -0.897 17.801 1.00 98.19 203 VAL A C 1
ATOM 1485 O O . VAL A 1 203 ? -5.728 -1.841 18.137 1.00 98.19 203 VAL A O 1
ATOM 1488 N N . GLY A 1 204 ? -7.586 -0.621 18.431 1.00 98.25 204 GLY A N 1
ATOM 1489 C CA . GLY A 1 204 ? -8.086 -1.398 19.560 1.00 98.25 204 GLY A CA 1
ATOM 1490 C C . GLY A 1 204 ? -8.743 -2.729 19.161 1.00 98.25 204 GLY A C 1
ATOM 1491 O O . GLY A 1 204 ? -9.025 -2.981 17.982 1.00 98.25 204 GLY A O 1
ATOM 1492 N N . PRO A 1 205 ? -9.001 -3.612 20.143 1.00 98.25 205 PRO A N 1
ATOM 1493 C CA . PRO A 1 205 ? -9.564 -4.937 19.906 1.00 98.25 205 PRO A CA 1
ATOM 1494 C C . PRO A 1 205 ? -10.973 -4.900 19.300 1.00 98.25 205 PRO A C 1
ATOM 1496 O O . PRO A 1 205 ? -11.238 -5.683 18.389 1.00 98.25 205 PRO A O 1
ATOM 1499 N N . ARG A 1 206 ? -11.861 -3.978 19.712 1.00 98.56 206 ARG A N 1
ATOM 1500 C CA . ARG A 1 206 ? -13.212 -3.904 19.118 1.00 98.56 206 ARG A CA 1
ATOM 1501 C C . ARG A 1 206 ? -13.145 -3.474 17.660 1.00 98.56 206 ARG A C 1
ATOM 1503 O O . ARG A 1 206 ? -13.881 -3.991 16.826 1.00 98.56 206 ARG A O 1
ATOM 1510 N N . THR A 1 207 ? -12.240 -2.560 17.329 1.00 98.62 207 THR A N 1
ATOM 1511 C CA . THR A 1 207 ? -11.978 -2.171 15.941 1.00 98.62 207 THR A CA 1
ATOM 1512 C C . THR A 1 207 ? -11.505 -3.368 15.119 1.00 98.62 207 THR A C 1
ATOM 1514 O O . THR A 1 207 ? -12.014 -3.586 14.022 1.00 98.62 207 THR A O 1
ATOM 1517 N N . CYS A 1 208 ? -10.597 -4.188 15.657 1.00 98.44 208 CYS A N 1
ATOM 1518 C CA . CYS A 1 208 ? -10.142 -5.405 14.982 1.00 98.44 208 CYS A CA 1
ATOM 1519 C C . CYS A 1 208 ? -11.289 -6.389 14.723 1.00 98.44 208 CYS A C 1
ATOM 1521 O O . CYS A 1 208 ? -11.385 -6.930 13.625 1.00 98.44 208 CYS A O 1
ATOM 1523 N N . GLU A 1 209 ? -12.180 -6.597 15.696 1.00 98.50 209 GLU A N 1
ATOM 1524 C CA . GLU A 1 209 ? -13.359 -7.462 15.543 1.00 98.50 209 GLU A CA 1
ATOM 1525 C C . GLU A 1 209 ? -14.306 -6.960 14.444 1.00 98.50 209 GLU A C 1
ATOM 1527 O O . GLU A 1 209 ? -14.817 -7.750 13.646 1.00 98.50 209 GLU A O 1
ATOM 1532 N N . LEU A 1 210 ? -14.521 -5.643 14.367 1.00 98.56 210 LEU A N 1
ATOM 1533 C CA . LEU A 1 210 ? -15.351 -5.034 13.328 1.00 98.56 210 LEU A CA 1
ATOM 1534 C C . LEU A 1 210 ? -14.725 -5.180 11.937 1.00 98.56 210 LEU A C 1
ATOM 1536 O O . LEU A 1 210 ? -15.432 -5.546 11.000 1.00 98.56 210 LEU A O 1
ATOM 1540 N N . ILE A 1 211 ? -13.414 -4.949 11.809 1.00 98.56 211 ILE A N 1
ATOM 1541 C CA . ILE A 1 211 ? -12.685 -5.175 10.554 1.00 98.56 211 ILE A CA 1
ATOM 1542 C C . ILE A 1 211 ? -12.766 -6.654 10.160 1.00 98.56 211 ILE A C 1
ATOM 1544 O O . ILE A 1 211 ? -13.102 -6.967 9.022 1.00 98.56 211 ILE A O 1
ATOM 1548 N N . ALA A 1 212 ? -12.511 -7.572 11.097 1.00 98.25 212 ALA A N 1
ATOM 1549 C CA . ALA A 1 212 ? -12.547 -9.010 10.845 1.00 98.25 212 ALA A CA 1
ATOM 1550 C C . ALA A 1 212 ? -13.931 -9.484 10.377 1.00 98.25 212 ALA A C 1
ATOM 1552 O O . ALA A 1 212 ? -14.026 -10.329 9.487 1.00 98.25 212 ALA A O 1
ATOM 1553 N N . ARG A 1 213 ? -15.010 -8.913 10.927 1.00 98.25 213 ARG A N 1
ATOM 1554 C CA . ARG A 1 213 ? -16.380 -9.188 10.478 1.00 98.25 213 ARG A CA 1
ATOM 1555 C C . ARG A 1 213 ? -16.605 -8.759 9.029 1.00 98.25 213 ARG A C 1
ATOM 1557 O O . ARG A 1 213 ? -17.169 -9.536 8.261 1.00 98.25 213 ARG A O 1
ATOM 1564 N N . ASP A 1 214 ? -16.175 -7.554 8.661 1.00 98.31 214 ASP A N 1
ATOM 1565 C CA . ASP A 1 214 ? -16.331 -7.064 7.289 1.00 98.31 214 ASP A CA 1
ATOM 1566 C C . ASP A 1 214 ? -15.508 -7.926 6.321 1.00 98.31 214 ASP A C 1
ATOM 1568 O O . ASP A 1 214 ? -16.033 -8.384 5.307 1.00 98.31 214 ASP A O 1
ATOM 1572 N N . VAL A 1 215 ? -14.262 -8.245 6.693 1.00 98.19 215 VAL A N 1
ATOM 1573 C CA . VAL A 1 215 ? -13.349 -9.131 5.950 1.00 98.19 215 VAL A CA 1
ATOM 1574 C C . VAL A 1 215 ? -13.943 -10.526 5.737 1.00 98.19 215 VAL A C 1
ATOM 1576 O O . VAL A 1 215 ? -13.832 -11.075 4.641 1.00 98.19 215 VAL A O 1
ATOM 1579 N N . ALA A 1 216 ? -14.595 -11.104 6.747 1.00 97.94 216 ALA A N 1
ATOM 1580 C CA . ALA A 1 216 ? -15.229 -12.419 6.642 1.00 97.94 216 ALA A CA 1
ATOM 1581 C C . ALA A 1 216 ? -16.437 -12.429 5.689 1.00 97.94 216 ALA A C 1
ATOM 1583 O O . ALA A 1 216 ? -16.767 -13.468 5.122 1.00 97.94 216 ALA A O 1
ATOM 1584 N N . SER A 1 217 ? -17.102 -11.283 5.514 1.00 97.00 217 SER A N 1
ATOM 1585 C CA . SER A 1 217 ? -18.246 -11.132 4.606 1.00 97.00 217 SER A CA 1
ATOM 1586 C C . SER A 1 217 ? -17.876 -10.679 3.190 1.00 97.00 217 SER A C 1
ATOM 1588 O O . SER A 1 217 ? -18.737 -10.678 2.312 1.00 97.00 217 SER A O 1
ATOM 1590 N N . ALA A 1 218 ? -16.623 -10.276 2.971 1.00 98.19 218 ALA A N 1
ATOM 1591 C CA . ALA A 1 218 ? -16.167 -9.682 1.724 1.00 98.19 218 ALA A CA 1
ATOM 1592 C C . ALA A 1 218 ? -16.028 -10.715 0.595 1.00 98.19 218 ALA A C 1
ATOM 1594 O O . ALA A 1 218 ? -15.673 -11.873 0.811 1.00 98.19 218 ALA A O 1
ATOM 1595 N N . GLY A 1 219 ? -16.236 -10.266 -0.642 1.00 97.81 219 GLY A N 1
ATOM 1596 C CA . GLY A 1 219 ? -15.799 -10.994 -1.831 1.00 97.81 219 GLY A CA 1
ATOM 1597 C C . GLY A 1 219 ? -14.349 -10.662 -2.193 1.00 97.81 219 GLY A C 1
ATOM 1598 O O . GLY A 1 219 ? -13.621 -11.512 -2.712 1.00 97.81 219 GLY A O 1
ATOM 1599 N N . THR A 1 220 ? -13.907 -9.433 -1.919 1.00 97.88 220 THR A N 1
ATOM 1600 C CA . THR A 1 220 ? -12.538 -8.955 -2.146 1.00 97.88 220 THR A CA 1
ATOM 1601 C C . THR A 1 220 ? -12.131 -7.993 -1.037 1.00 97.88 220 THR A C 1
ATOM 1603 O O . THR A 1 220 ? -12.909 -7.130 -0.636 1.00 97.88 220 THR A O 1
ATOM 1606 N N . VAL A 1 221 ? -10.900 -8.134 -0.555 1.00 97.69 221 VAL A N 1
ATOM 1607 C CA . VAL A 1 221 ? -10.282 -7.278 0.453 1.00 97.69 221 VAL A CA 1
ATOM 1608 C C . VAL A 1 221 ? -8.997 -6.695 -0.115 1.00 97.69 221 VAL A C 1
ATOM 1610 O O . VAL A 1 221 ? -8.132 -7.432 -0.583 1.00 97.69 221 VAL A O 1
ATOM 1613 N N . VAL A 1 222 ? -8.853 -5.375 -0.036 1.00 95.50 222 VAL A N 1
ATOM 1614 C CA . VAL A 1 222 ? -7.614 -4.662 -0.365 1.00 95.50 222 VAL A CA 1
ATOM 1615 C C . VAL A 1 222 ? -7.084 -4.013 0.898 1.00 95.50 222 VAL A C 1
ATOM 1617 O O . VAL A 1 222 ? -7.788 -3.223 1.518 1.00 95.50 222 VAL A O 1
ATOM 1620 N N . TRP A 1 223 ? -5.841 -4.287 1.272 1.00 95.50 223 TRP A N 1
ATOM 1621 C CA . TRP A 1 223 ? -5.220 -3.672 2.439 1.00 95.50 223 TRP A CA 1
ATOM 1622 C C . TRP A 1 223 ? -3.902 -2.991 2.079 1.00 95.50 223 TRP A C 1
ATOM 1624 O O . TRP A 1 223 ? -2.988 -3.615 1.542 1.00 95.50 223 TRP A O 1
ATOM 1634 N N . ASN A 1 224 ? -3.798 -1.693 2.379 1.00 93.19 224 ASN A N 1
ATOM 1635 C CA . ASN A 1 224 ? -2.583 -0.911 2.182 1.00 93.19 224 ASN A CA 1
ATOM 1636 C C . ASN A 1 224 ? -2.167 -0.141 3.444 1.00 93.19 224 ASN A C 1
ATOM 1638 O O . ASN A 1 224 ? -2.801 0.841 3.837 1.00 93.19 224 ASN A O 1
ATOM 1642 N N . GLY A 1 225 ? -1.027 -0.530 4.012 1.00 91.44 225 GLY A N 1
ATOM 1643 C CA . GLY A 1 225 ? -0.402 0.113 5.168 1.00 91.44 225 GLY A CA 1
ATOM 1644 C C . GLY A 1 225 ? -0.865 -0.436 6.529 1.00 91.44 225 GLY A C 1
ATOM 1645 O O . GLY A 1 225 ? -2.040 -0.774 6.689 1.00 91.44 225 GLY A O 1
ATOM 1646 N N . PRO A 1 226 ? 0.042 -0.506 7.520 1.00 93.94 226 PRO A N 1
ATOM 1647 C CA . PRO A 1 226 ? -0.240 -1.077 8.835 1.00 93.94 226 PRO A CA 1
ATOM 1648 C C . PRO A 1 226 ? -1.214 -0.215 9.651 1.00 93.94 226 PRO A C 1
ATOM 1650 O O . PRO A 1 226 ? -1.383 0.982 9.403 1.00 93.94 226 PRO A O 1
ATOM 1653 N N . LEU A 1 227 ? -1.852 -0.834 10.645 1.00 96.06 227 LEU A N 1
ATOM 1654 C CA . LEU A 1 227 ? -2.838 -0.189 11.521 1.00 96.06 227 LEU A CA 1
ATOM 1655 C C . LEU A 1 227 ? -2.225 0.389 12.806 1.00 96.06 227 LEU A C 1
ATOM 1657 O O . LEU A 1 227 ? -2.892 1.154 13.500 1.00 96.06 227 LEU A O 1
ATOM 1661 N N . GLY A 1 228 ? -0.953 0.085 13.059 1.00 94.94 228 GLY A N 1
ATOM 1662 C CA . GLY A 1 228 ? -0.158 0.575 14.180 1.00 94.94 228 GLY A CA 1
ATOM 1663 C C . GLY A 1 228 ? 1.329 0.651 13.833 1.00 94.94 228 GLY A C 1
ATOM 1664 O O . GLY A 1 228 ? 1.717 0.433 12.681 1.00 94.94 228 GLY A O 1
ATOM 1665 N N . ILE A 1 229 ? 2.156 0.967 14.828 1.00 94.31 229 ILE A N 1
ATOM 1666 C CA . ILE A 1 229 ? 3.624 1.033 14.718 1.00 94.31 229 ILE A CA 1
ATOM 1667 C C . ILE A 1 229 ? 4.184 -0.397 14.783 1.00 94.31 229 ILE A C 1
ATOM 1669 O O . ILE A 1 229 ? 4.673 -0.853 15.819 1.00 94.31 229 ILE A O 1
ATOM 1673 N N . TYR A 1 230 ? 4.018 -1.139 13.687 1.00 90.00 230 TYR A N 1
ATOM 1674 C CA . TYR A 1 230 ? 4.215 -2.591 13.629 1.00 90.00 230 TYR A CA 1
ATOM 1675 C C . TYR A 1 230 ? 5.637 -3.056 13.988 1.00 90.00 230 TYR A C 1
ATOM 1677 O O . TYR A 1 230 ? 5.817 -4.198 14.411 1.00 90.00 230 TYR A O 1
ATOM 1685 N N . GLU A 1 231 ? 6.631 -2.177 13.866 1.00 91.06 231 GLU A N 1
ATOM 1686 C CA . GLU A 1 231 ? 8.028 -2.429 14.220 1.00 91.06 231 GLU A CA 1
ATOM 1687 C C . GLU A 1 231 ? 8.207 -2.700 15.723 1.00 91.06 231 GLU A C 1
ATOM 1689 O O . GLU A 1 231 ? 9.185 -3.323 16.142 1.00 91.06 231 GLU A O 1
ATOM 1694 N N . ILE A 1 232 ? 7.256 -2.251 16.550 1.00 93.25 232 ILE A N 1
ATOM 1695 C CA . ILE A 1 232 ? 7.228 -2.507 17.987 1.00 93.25 232 ILE A CA 1
ATOM 1696 C C . ILE A 1 232 ? 6.156 -3.572 18.254 1.00 93.25 232 ILE A C 1
ATOM 1698 O O . ILE A 1 232 ? 4.969 -3.284 18.113 1.00 93.25 232 ILE A O 1
ATOM 1702 N N . PRO A 1 233 ? 6.514 -4.788 18.717 1.00 91.81 233 PRO A N 1
ATOM 1703 C CA . PRO A 1 233 ? 5.562 -5.897 18.850 1.00 91.81 233 PRO A CA 1
ATOM 1704 C C . PRO A 1 233 ? 4.304 -5.591 19.678 1.00 91.81 233 PRO A C 1
ATOM 1706 O O . PRO A 1 233 ? 3.235 -6.124 19.390 1.00 91.81 233 PRO A O 1
ATOM 1709 N N . ALA A 1 234 ? 4.415 -4.722 20.689 1.00 92.50 234 ALA A N 1
ATOM 1710 C CA . ALA A 1 234 ? 3.286 -4.293 21.518 1.00 92.50 234 ALA A CA 1
ATOM 1711 C C . ALA A 1 234 ? 2.284 -3.380 20.779 1.00 92.50 234 ALA A C 1
ATOM 1713 O O . ALA A 1 234 ? 1.155 -3.232 21.238 1.00 92.50 234 ALA A O 1
ATOM 1714 N N . PHE A 1 235 ? 2.691 -2.781 19.657 1.00 95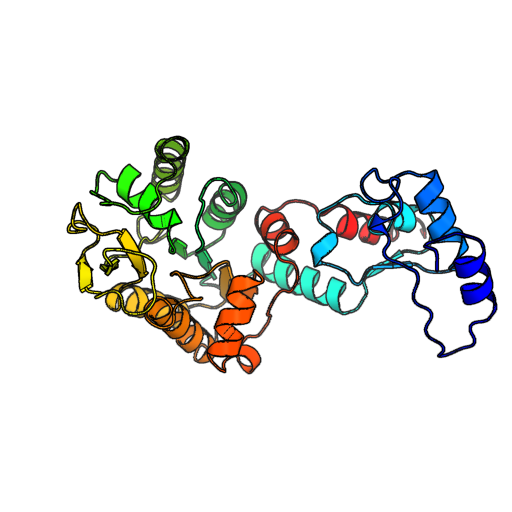.31 235 PHE A N 1
ATOM 1715 C CA . PHE A 1 235 ? 1.901 -1.872 18.815 1.00 95.31 235 PHE A CA 1
ATOM 1716 C C . PHE A 1 235 ? 1.586 -2.491 17.438 1.00 95.31 235 PHE A C 1
ATOM 1718 O O . PHE A 1 235 ? 1.164 -1.800 16.513 1.00 95.31 235 PHE A O 1
ATOM 1725 N N . ALA A 1 236 ? 1.823 -3.798 17.295 1.00 93.62 236 ALA A N 1
ATOM 1726 C CA . ALA A 1 236 ? 1.561 -4.573 16.085 1.00 93.62 236 ALA A CA 1
ATOM 1727 C C . ALA A 1 236 ? 0.335 -5.492 16.224 1.00 93.62 236 ALA A C 1
ATOM 1729 O O . ALA A 1 236 ? 0.054 -6.287 15.326 1.00 93.62 236 ALA A O 1
ATOM 1730 N N . ILE A 1 237 ? -0.367 -5.443 17.358 1.00 94.06 237 ILE A N 1
ATOM 1731 C CA . ILE A 1 237 ? -1.424 -6.394 17.720 1.00 94.06 237 ILE A CA 1
ATOM 1732 C C . ILE A 1 237 ? -2.596 -6.276 16.747 1.00 94.06 237 ILE A C 1
ATOM 1734 O O . ILE A 1 237 ? -3.059 -7.286 16.222 1.00 94.06 237 ILE A O 1
ATOM 1738 N N 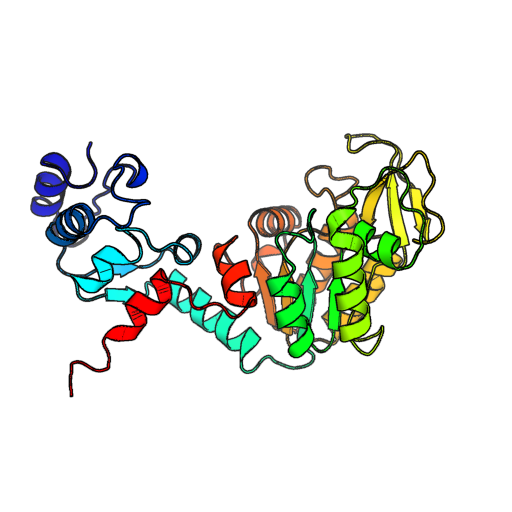. GLY A 1 238 ? -3.042 -5.055 16.465 1.00 95.94 238 GLY A N 1
ATOM 1739 C CA . GLY A 1 238 ? -4.136 -4.778 15.549 1.00 95.94 238 GLY A CA 1
ATOM 1740 C C . GLY A 1 238 ? -3.800 -5.162 14.115 1.00 95.94 238 GLY A C 1
ATOM 1741 O O . GLY A 1 238 ? -4.569 -5.864 13.460 1.00 95.94 238 GLY A O 1
ATOM 1742 N N . THR A 1 239 ? -2.597 -4.803 13.658 1.00 95.44 239 THR A N 1
ATOM 1743 C CA . THR A 1 239 ? -2.082 -5.225 12.343 1.00 95.44 239 THR A CA 1
ATOM 1744 C C . THR A 1 239 ? -2.060 -6.756 12.229 1.00 95.44 239 THR A C 1
ATOM 1746 O O . THR A 1 239 ? -2.616 -7.313 11.287 1.00 95.44 239 THR A O 1
ATOM 1749 N N . ARG A 1 240 ? -1.513 -7.475 13.215 1.00 94.12 240 ARG A N 1
ATOM 1750 C CA . ARG A 1 240 ? -1.478 -8.949 13.207 1.00 94.12 240 ARG A CA 1
ATOM 1751 C C . ARG A 1 240 ? -2.868 -9.581 13.287 1.00 94.12 240 ARG A C 1
ATOM 1753 O O . ARG A 1 240 ? -3.117 -10.580 12.621 1.00 94.12 240 ARG A O 1
ATOM 1760 N N . SER A 1 241 ? -3.775 -8.995 14.066 1.00 95.38 241 SER A N 1
ATOM 1761 C CA . SER A 1 241 ? -5.160 -9.460 14.193 1.00 95.38 241 SER A CA 1
ATOM 1762 C C . SER A 1 241 ? -5.903 -9.378 12.857 1.00 95.38 241 SER A C 1
ATOM 1764 O O . SER A 1 241 ? -6.516 -10.351 12.416 1.00 95.38 241 SER A O 1
ATOM 1766 N N . VAL A 1 242 ? -5.769 -8.253 12.150 1.00 96.62 242 VAL A N 1
ATOM 1767 C CA . VAL A 1 242 ? -6.364 -8.078 10.820 1.00 96.62 242 VAL A CA 1
ATOM 1768 C C . VAL A 1 242 ? -5.692 -8.982 9.785 1.00 96.62 242 VAL A C 1
ATOM 1770 O O . VAL A 1 242 ? -6.394 -9.610 8.997 1.00 96.62 242 VAL A O 1
ATOM 1773 N N . ALA A 1 243 ? -4.367 -9.153 9.831 1.00 94.94 243 ALA A N 1
ATOM 1774 C CA . ALA A 1 243 ? -3.666 -10.113 8.973 1.00 94.94 243 ALA A CA 1
ATOM 1775 C C . ALA A 1 243 ? -4.179 -11.551 9.170 1.00 94.94 243 ALA A C 1
ATOM 1777 O O . ALA A 1 243 ? -4.431 -12.256 8.194 1.00 94.94 243 ALA A O 1
ATOM 1778 N N . ALA A 1 244 ? -4.414 -11.970 10.416 1.00 94.06 244 ALA A N 1
ATOM 1779 C CA . ALA A 1 244 ? -4.999 -13.273 10.718 1.00 94.06 244 ALA A CA 1
ATOM 1780 C C . ALA A 1 244 ? -6.439 -13.411 10.191 1.00 94.06 244 ALA A C 1
ATOM 1782 O O . ALA A 1 244 ? -6.812 -14.485 9.720 1.00 94.06 244 ALA A O 1
ATOM 1783 N N . ALA A 1 245 ? -7.236 -12.336 10.219 1.00 96.25 245 ALA A N 1
ATOM 1784 C CA . ALA A 1 245 ? -8.577 -12.331 9.635 1.00 96.25 245 ALA A CA 1
ATOM 1785 C C . ALA A 1 245 ? -8.541 -12.487 8.104 1.00 96.25 245 ALA A C 1
ATOM 1787 O O . ALA A 1 245 ? -9.315 -13.271 7.554 1.00 96.25 245 ALA A O 1
ATOM 1788 N N . LEU A 1 246 ? -7.613 -11.806 7.420 1.00 95.75 246 LEU A N 1
ATOM 1789 C CA . LEU A 1 246 ? -7.383 -12.001 5.983 1.00 95.75 246 LEU A CA 1
ATOM 1790 C C . LEU A 1 246 ? -6.923 -13.431 5.675 1.00 95.75 246 LEU A C 1
ATOM 1792 O O . LEU A 1 246 ? -7.335 -14.013 4.685 1.00 95.75 246 LEU A O 1
ATOM 1796 N N . ALA A 1 247 ? -6.121 -14.039 6.542 1.00 94.12 247 ALA A N 1
ATOM 1797 C CA . ALA A 1 247 ? -5.658 -15.410 6.350 1.00 94.12 247 ALA A CA 1
ATOM 1798 C C . ALA A 1 247 ? -6.753 -16.480 6.543 1.00 94.12 247 ALA A C 1
ATOM 1800 O O . ALA A 1 247 ? -6.547 -17.649 6.212 1.00 94.12 247 ALA A O 1
ATOM 1801 N N . ALA A 1 248 ? -7.883 -16.105 7.148 1.00 95.25 248 ALA A N 1
ATOM 1802 C CA . ALA A 1 248 ? -8.998 -16.995 7.462 1.00 95.25 248 ALA A CA 1
ATOM 1803 C C . ALA A 1 248 ? -10.234 -16.768 6.572 1.00 95.25 248 ALA A C 1
ATOM 1805 O O . ALA A 1 248 ? -11.194 -17.534 6.671 1.00 95.25 248 ALA A O 1
ATOM 1806 N N . THR A 1 249 ? -10.242 -15.726 5.735 1.00 97.25 249 THR A N 1
ATOM 1807 C CA . THR A 1 249 ? -11.385 -15.407 4.867 1.00 97.25 249 THR A CA 1
ATOM 1808 C C . THR A 1 249 ? -11.372 -16.222 3.572 1.00 97.25 249 THR A C 1
ATOM 1810 O O . THR A 1 249 ? -10.338 -16.711 3.131 1.00 97.25 249 THR A O 1
ATOM 1813 N N . ALA A 1 250 ? -12.543 -16.351 2.945 1.00 96.75 250 ALA A N 1
ATOM 1814 C CA . ALA A 1 250 ? -12.693 -16.888 1.589 1.00 96.75 250 ALA A CA 1
ATOM 1815 C C . ALA A 1 250 ? -12.654 -15.788 0.503 1.00 96.75 250 ALA A C 1
ATOM 1817 O O . ALA A 1 250 ? -12.753 -16.081 -0.696 1.00 96.75 250 ALA A O 1
ATOM 1818 N N . ALA A 1 251 ? -12.570 -14.519 0.919 1.00 97.44 251 ALA A N 1
ATOM 1819 C CA . ALA A 1 251 ? -12.438 -13.374 0.029 1.00 97.44 251 ALA A CA 1
ATOM 1820 C C . ALA A 1 251 ? -11.133 -13.439 -0.775 1.00 97.44 251 ALA A C 1
ATOM 1822 O O . ALA A 1 251 ? -10.144 -13.999 -0.318 1.00 97.44 251 ALA A O 1
ATOM 1823 N N . PHE A 1 252 ? -11.112 -12.798 -1.946 1.00 97.06 252 PHE A N 1
ATOM 1824 C CA . PHE A 1 252 ? -9.843 -12.481 -2.602 1.00 97.06 252 PHE A CA 1
ATOM 1825 C C . PHE A 1 252 ? -9.078 -11.456 -1.767 1.00 97.06 252 PHE A C 1
ATOM 1827 O O . PHE A 1 252 ? -9.635 -10.400 -1.477 1.00 97.06 252 PHE A O 1
ATOM 1834 N N . THR A 1 253 ? -7.824 -11.706 -1.421 1.00 96.56 253 THR A N 1
ATOM 1835 C CA . THR A 1 253 ? -7.035 -10.810 -0.568 1.00 96.56 253 THR A CA 1
ATOM 1836 C C . THR A 1 253 ? -5.854 -10.206 -1.317 1.00 96.56 253 THR A C 1
ATOM 1838 O O . THR A 1 253 ? -4.985 -10.900 -1.840 1.00 96.56 253 THR A O 1
ATOM 1841 N N . VAL A 1 254 ? -5.813 -8.874 -1.351 1.00 94.62 254 VAL A N 1
ATOM 1842 C CA . VAL A 1 254 ? -4.727 -8.102 -1.954 1.00 94.62 254 VAL A CA 1
ATOM 1843 C C . VAL A 1 254 ? -4.092 -7.222 -0.896 1.00 94.62 254 VAL A C 1
ATOM 1845 O O . VAL A 1 254 ? -4.752 -6.383 -0.286 1.00 94.62 254 VAL A O 1
ATOM 1848 N N . ILE A 1 255 ? -2.791 -7.386 -0.705 1.00 92.75 255 ILE A N 1
ATOM 1849 C CA . ILE A 1 255 ? -1.995 -6.585 0.218 1.00 92.75 255 ILE A CA 1
ATOM 1850 C C . ILE A 1 255 ? -1.008 -5.736 -0.575 1.00 92.75 255 ILE A C 1
ATOM 1852 O O . ILE A 1 255 ? -0.377 -6.220 -1.510 1.00 92.75 255 ILE A O 1
ATOM 1856 N N . GLY A 1 256 ? -0.865 -4.462 -0.208 1.00 88.06 256 GLY A N 1
ATOM 1857 C CA . GLY A 1 256 ? 0.086 -3.547 -0.833 1.00 88.06 256 GLY A CA 1
ATOM 1858 C C . GLY A 1 256 ? 0.878 -2.720 0.176 1.00 88.06 256 GLY A C 1
ATOM 1859 O O . GLY A 1 256 ? 0.346 -2.265 1.188 1.00 88.06 256 GLY A O 1
ATOM 1860 N N . GLY A 1 257 ? 2.142 -2.457 -0.160 1.00 81.44 257 GLY A N 1
ATOM 1861 C CA . GLY A 1 257 ? 3.073 -1.663 0.646 1.00 81.44 257 GLY A CA 1
ATOM 1862 C C . GLY A 1 257 ? 4.105 -2.534 1.364 1.00 81.44 257 GLY A C 1
ATOM 1863 O O . GLY A 1 257 ? 3.749 -3.526 1.995 1.00 81.44 257 GLY A O 1
ATOM 1864 N N . GLY A 1 258 ? 5.382 -2.148 1.269 1.00 77.62 258 GLY A N 1
ATOM 1865 C CA . GLY A 1 258 ? 6.505 -2.931 1.803 1.00 77.62 258 GLY A CA 1
ATOM 1866 C C . GLY A 1 258 ? 6.399 -3.198 3.306 1.00 77.62 258 GLY A C 1
ATOM 1867 O O . GLY A 1 258 ? 6.562 -4.336 3.732 1.00 77.62 258 GLY A O 1
ATOM 1868 N N . ASP A 1 259 ? 6.018 -2.181 4.083 1.00 81.38 259 ASP A N 1
ATOM 1869 C CA . ASP A 1 259 ? 5.839 -2.295 5.539 1.00 81.38 259 ASP A CA 1
ATOM 1870 C C . ASP A 1 259 ? 4.787 -3.344 5.916 1.00 81.38 259 ASP A C 1
ATOM 1872 O O . ASP A 1 259 ? 4.952 -4.130 6.846 1.00 81.38 259 ASP A O 1
ATOM 1876 N N . LEU A 1 260 ? 3.694 -3.392 5.153 1.00 83.88 260 LEU A N 1
ATOM 1877 C CA . LEU A 1 260 ? 2.615 -4.334 5.405 1.00 83.88 260 LEU A CA 1
ATOM 1878 C C . LEU A 1 260 ? 2.992 -5.758 4.971 1.00 83.88 260 LEU A C 1
ATOM 1880 O O . LEU A 1 260 ? 2.639 -6.714 5.657 1.00 83.88 260 LEU A O 1
ATOM 1884 N N . ALA A 1 261 ? 3.746 -5.905 3.878 1.00 84.50 261 ALA A N 1
ATOM 1885 C CA . ALA A 1 261 ? 4.287 -7.198 3.466 1.00 84.50 261 ALA A CA 1
ATOM 1886 C C . ALA A 1 261 ? 5.210 -7.794 4.545 1.00 84.50 261 ALA A C 1
ATOM 1888 O O . ALA A 1 261 ? 5.100 -8.981 4.846 1.00 84.50 261 ALA A O 1
ATOM 1889 N N . ALA A 1 262 ? 6.051 -6.969 5.181 1.00 82.31 262 ALA A N 1
ATOM 1890 C CA . ALA A 1 262 ? 6.877 -7.387 6.315 1.00 82.31 262 ALA A CA 1
ATOM 1891 C C . ALA A 1 262 ? 6.021 -7.803 7.525 1.00 82.31 262 ALA A C 1
ATOM 1893 O O . ALA A 1 262 ? 6.214 -8.883 8.075 1.00 82.31 262 ALA A O 1
ATOM 1894 N N . ALA A 1 263 ? 5.004 -7.013 7.885 1.00 80.81 263 ALA A N 1
ATOM 1895 C CA . ALA A 1 263 ? 4.114 -7.342 9.001 1.00 80.81 263 ALA A CA 1
ATOM 1896 C C . ALA A 1 263 ? 3.339 -8.664 8.803 1.00 80.81 263 ALA A C 1
ATOM 1898 O O . ALA A 1 263 ? 3.064 -9.378 9.767 1.00 80.81 263 ALA A O 1
ATOM 1899 N N . VAL A 1 264 ? 2.980 -8.994 7.559 1.00 84.62 264 VAL A N 1
ATOM 1900 C CA . VAL A 1 264 ? 2.287 -10.239 7.184 1.00 84.62 264 VAL A CA 1
ATOM 1901 C C . VAL A 1 264 ? 3.226 -11.447 7.210 1.00 84.62 264 VAL A C 1
ATOM 1903 O O . VAL A 1 264 ? 2.810 -12.533 7.619 1.00 84.62 264 VAL A O 1
ATOM 1906 N N . GLN A 1 265 ? 4.485 -11.259 6.807 1.00 83.75 265 GLN A N 1
ATOM 1907 C CA . GLN A 1 265 ? 5.545 -12.262 6.947 1.00 83.75 265 GLN A CA 1
ATOM 1908 C C . GLN A 1 265 ? 5.790 -12.583 8.428 1.00 83.75 265 GLN A C 1
ATOM 1910 O O . GLN A 1 265 ? 5.745 -13.746 8.817 1.00 83.75 265 GLN A O 1
ATOM 1915 N N . ASP A 1 266 ? 5.921 -11.558 9.274 1.00 77.69 266 ASP A N 1
ATOM 1916 C CA . ASP A 1 266 ? 6.093 -11.714 10.726 1.00 77.69 266 ASP A CA 1
ATOM 1917 C C . ASP A 1 266 ? 4.898 -12.393 11.412 1.00 77.69 266 ASP A C 1
ATOM 1919 O O . ASP A 1 266 ? 5.034 -12.967 12.495 1.00 77.69 266 ASP A O 1
ATOM 1923 N N . ALA A 1 267 ? 3.710 -12.294 10.810 1.00 79.69 267 ALA A N 1
ATOM 1924 C CA . ALA A 1 267 ? 2.494 -12.943 11.286 1.00 79.69 267 ALA A CA 1
ATOM 1925 C C . ALA A 1 267 ? 2.351 -14.402 10.814 1.00 79.69 267 ALA A C 1
ATOM 1927 O O . ALA A 1 267 ? 1.390 -15.055 11.218 1.00 79.69 267 ALA A O 1
ATOM 1928 N N . ASP A 1 268 ? 3.269 -14.906 9.980 1.00 87.06 268 ASP A N 1
ATOM 1929 C CA . ASP A 1 268 ? 3.245 -16.261 9.408 1.00 87.06 268 ASP A CA 1
ATOM 1930 C C . ASP A 1 268 ? 1.942 -16.562 8.638 1.00 87.06 268 ASP A C 1
ATOM 1932 O O . ASP A 1 268 ? 1.328 -17.628 8.741 1.00 87.06 268 ASP A O 1
ATOM 1936 N N . VAL A 1 269 ? 1.453 -15.564 7.890 1.00 90.00 269 VAL A N 1
ATOM 1937 C CA . VAL A 1 269 ? 0.225 -15.701 7.089 1.00 90.00 269 VAL A CA 1
ATOM 1938 C C . VAL A 1 269 ? 0.395 -15.368 5.612 1.00 90.00 269 VAL A C 1
ATOM 1940 O O . VAL A 1 269 ? -0.588 -15.411 4.877 1.00 90.00 269 VAL A O 1
ATOM 1943 N N . ALA A 1 270 ? 1.619 -15.084 5.161 1.00 88.56 270 ALA A N 1
ATOM 1944 C CA . ALA A 1 270 ? 1.901 -14.691 3.780 1.00 88.56 270 ALA A CA 1
ATOM 1945 C C . ALA A 1 270 ? 1.380 -15.704 2.744 1.00 88.56 270 ALA A C 1
ATOM 1947 O O . ALA A 1 270 ? 0.746 -15.300 1.774 1.00 88.56 270 ALA A O 1
ATOM 1948 N N . ASP A 1 271 ? 1.542 -17.005 3.000 1.00 91.06 271 ASP A N 1
ATOM 1949 C CA . ASP A 1 271 ? 1.092 -18.083 2.102 1.00 91.06 271 ASP A CA 1
ATOM 1950 C C . ASP A 1 271 ? -0.438 -18.192 1.972 1.00 91.06 271 ASP A C 1
ATOM 1952 O O . ASP A 1 271 ? -0.946 -18.919 1.119 1.00 91.06 271 ASP A O 1
ATOM 1956 N N . ARG A 1 272 ? -1.188 -17.493 2.833 1.00 93.06 272 ARG A N 1
ATOM 1957 C CA . ARG A 1 272 ? -2.658 -17.458 2.828 1.00 93.06 272 ARG A CA 1
ATOM 1958 C C . ARG A 1 272 ? -3.227 -16.181 2.214 1.00 93.06 272 ARG A C 1
ATOM 1960 O O . ARG A 1 272 ? -4.440 -16.010 2.219 1.00 93.06 272 ARG A O 1
ATOM 1967 N N . ILE A 1 273 ? -2.371 -15.299 1.702 1.00 93.94 273 ILE A N 1
ATOM 1968 C CA . ILE A 1 273 ? -2.777 -14.085 0.994 1.00 93.94 273 ILE A CA 1
ATOM 1969 C C . ILE A 1 273 ? -2.699 -14.341 -0.512 1.00 93.94 273 ILE A C 1
ATOM 1971 O O . ILE A 1 273 ? -1.670 -14.790 -1.013 1.00 93.94 273 ILE A O 1
ATOM 1975 N N . ASP A 1 274 ? -3.766 -14.030 -1.252 1.00 94.81 274 ASP A N 1
ATOM 1976 C CA . ASP A 1 274 ? -3.843 -14.340 -2.688 1.00 94.81 274 ASP A CA 1
ATOM 1977 C C . ASP A 1 274 ? -2.866 -13.511 -3.535 1.00 94.81 274 ASP A C 1
ATOM 1979 O O . ASP A 1 274 ? -2.389 -13.964 -4.584 1.00 94.81 274 ASP A O 1
ATOM 1983 N N . HIS A 1 275 ? -2.597 -12.272 -3.112 1.00 94.12 275 HIS A N 1
ATOM 1984 C CA . HIS A 1 275 ? -1.632 -11.395 -3.765 1.00 94.12 275 HIS A CA 1
ATOM 1985 C C . HIS A 1 275 ? -0.981 -10.416 -2.786 1.00 94.12 275 HIS A C 1
ATOM 1987 O O . HIS A 1 275 ? -1.646 -9.552 -2.211 1.00 94.12 275 HIS A O 1
ATOM 1993 N N . ILE A 1 276 ? 0.342 -10.503 -2.654 1.00 92.69 276 ILE A N 1
ATOM 1994 C CA . ILE A 1 276 ? 1.164 -9.520 -1.942 1.00 92.69 276 ILE A CA 1
ATOM 1995 C C . ILE A 1 276 ? 1.905 -8.702 -2.996 1.00 92.69 276 ILE A C 1
ATOM 1997 O O . ILE A 1 276 ? 2.840 -9.183 -3.631 1.00 92.69 276 ILE A O 1
ATOM 2001 N N . SER A 1 277 ? 1.465 -7.463 -3.196 1.00 90.81 277 SER A N 1
ATOM 2002 C CA . SER A 1 277 ? 2.043 -6.561 -4.183 1.00 90.81 277 SER A CA 1
ATOM 2003 C C . SER A 1 277 ? 3.399 -6.040 -3.717 1.00 90.81 277 SER A C 1
ATOM 2005 O O . SER A 1 277 ? 3.527 -5.450 -2.638 1.00 90.81 277 SER A O 1
ATOM 2007 N N . THR A 1 278 ? 4.406 -6.182 -4.576 1.00 81.12 278 THR A N 1
ATOM 2008 C CA . THR A 1 278 ? 5.756 -5.636 -4.372 1.00 81.12 278 THR A CA 1
ATOM 2009 C C . THR A 1 278 ? 5.893 -4.219 -4.935 1.00 81.12 278 THR A C 1
ATOM 2011 O O . THR A 1 278 ? 6.981 -3.648 -4.958 1.00 81.12 278 THR A O 1
ATOM 2014 N N . GLY A 1 279 ? 4.788 -3.636 -5.413 1.00 82.81 279 GLY A N 1
ATOM 2015 C CA . GLY A 1 279 ? 4.781 -2.365 -6.129 1.00 82.81 279 GLY A CA 1
ATOM 2016 C C . GLY A 1 279 ? 4.978 -1.116 -5.270 1.00 82.81 279 GLY A C 1
ATOM 2017 O O . GLY A 1 279 ? 5.317 -0.061 -5.804 1.00 82.81 279 GLY A O 1
ATOM 2018 N N . GLY A 1 280 ? 4.772 -1.198 -3.952 1.00 84.12 280 GLY A N 1
ATOM 2019 C CA . GLY A 1 280 ? 4.903 -0.052 -3.047 1.00 84.12 280 GLY A CA 1
ATOM 2020 C C . GLY A 1 280 ? 4.102 1.165 -3.532 1.00 84.12 280 GLY A C 1
ATOM 2021 O O . GLY A 1 280 ? 2.873 1.124 -3.592 1.00 84.12 280 GLY A O 1
ATOM 2022 N N . GLY A 1 281 ? 4.806 2.240 -3.902 1.00 82.31 281 GLY A N 1
ATOM 2023 C CA . GLY A 1 281 ? 4.205 3.452 -4.472 1.00 82.31 281 GLY A CA 1
ATOM 2024 C C . GLY A 1 281 ? 3.468 3.222 -5.797 1.00 82.31 281 GLY A C 1
ATOM 2025 O O . GLY A 1 281 ? 2.427 3.832 -6.016 1.00 82.31 281 GLY A O 1
ATOM 2026 N N . ALA A 1 282 ? 3.921 2.284 -6.636 1.00 89.81 282 ALA A N 1
ATOM 2027 C CA . ALA A 1 282 ? 3.228 1.946 -7.879 1.00 89.81 282 ALA A CA 1
ATOM 2028 C C . ALA A 1 282 ? 1.835 1.362 -7.622 1.00 89.81 282 ALA 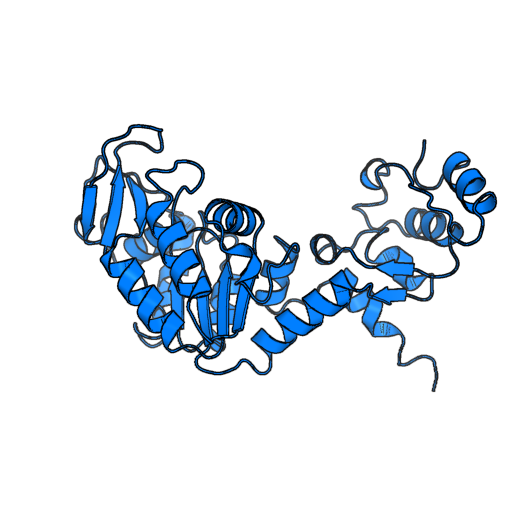A C 1
ATOM 2030 O O . ALA A 1 282 ? 0.880 1.730 -8.299 1.00 89.81 282 ALA A O 1
ATOM 2031 N N . THR A 1 283 ? 1.699 0.509 -6.602 1.00 89.31 283 THR A N 1
ATOM 2032 C CA . THR A 1 283 ? 0.405 -0.039 -6.174 1.00 89.31 283 THR A CA 1
ATOM 2033 C C . THR A 1 283 ? -0.530 1.074 -5.716 1.00 89.31 283 THR A C 1
ATOM 2035 O O . THR A 1 283 ? -1.700 1.081 -6.083 1.00 89.31 283 THR A O 1
ATOM 2038 N N . ILE A 1 284 ? -0.012 2.036 -4.943 1.00 86.00 284 ILE A N 1
ATOM 2039 C CA . ILE A 1 284 ? -0.766 3.205 -4.470 1.00 86.00 284 ILE A CA 1
ATOM 2040 C C . ILE A 1 284 ? -1.263 4.007 -5.672 1.00 86.00 284 ILE A C 1
ATOM 2042 O O . ILE A 1 284 ? -2.469 4.160 -5.822 1.00 86.00 284 ILE A O 1
ATOM 2046 N N . GLU A 1 285 ? -0.373 4.440 -6.567 1.00 89.25 285 GLU A N 1
ATOM 2047 C CA . GLU A 1 285 ? -0.744 5.227 -7.750 1.00 89.25 285 GLU A CA 1
ATOM 2048 C C . GLU A 1 285 ? -1.717 4.487 -8.679 1.00 89.25 285 GLU A C 1
ATOM 2050 O O . GLU A 1 285 ? -2.655 5.091 -9.203 1.00 89.25 285 GLU A O 1
ATOM 2055 N N . PHE A 1 286 ? -1.562 3.170 -8.824 1.00 91.25 286 PHE A N 1
ATOM 2056 C CA . PHE A 1 286 ? -2.507 2.347 -9.573 1.00 91.25 286 PHE A CA 1
ATOM 2057 C C . PHE A 1 286 ? -3.892 2.339 -8.909 1.00 91.25 286 PHE A C 1
ATOM 2059 O O . PHE A 1 286 ? -4.901 2.531 -9.585 1.00 91.25 286 PHE A O 1
ATOM 2066 N N . LEU A 1 287 ? -3.959 2.185 -7.580 1.00 88.75 287 LEU A N 1
ATOM 2067 C CA . LEU A 1 287 ? -5.203 2.265 -6.806 1.00 88.75 287 LEU A CA 1
ATOM 2068 C C . LEU A 1 287 ? -5.810 3.678 -6.779 1.00 88.75 287 LEU A C 1
ATOM 2070 O O . LEU A 1 287 ? -7.006 3.803 -6.531 1.00 88.75 287 LEU A O 1
ATOM 2074 N N . GLU A 1 288 ? -5.049 4.735 -7.082 1.00 89.06 288 GLU A N 1
ATOM 2075 C CA . GLU A 1 288 ? -5.598 6.075 -7.367 1.00 89.06 288 GLU A CA 1
ATOM 2076 C C . GLU A 1 288 ? -6.317 6.145 -8.723 1.00 89.06 288 GLU A C 1
ATOM 2078 O O . GLU A 1 288 ? -7.007 7.122 -9.003 1.00 89.06 288 GLU A O 1
ATOM 2083 N N . GLY A 1 289 ? -6.164 5.121 -9.569 1.00 86.06 289 GLY A N 1
ATOM 2084 C CA . GLY A 1 289 ? -6.654 5.102 -10.944 1.00 86.06 289 GLY A CA 1
ATOM 2085 C C . GLY A 1 289 ? -5.717 5.798 -11.934 1.00 86.06 289 GLY A C 1
ATOM 2086 O O . GLY A 1 289 ? -6.150 6.132 -13.038 1.00 86.06 289 GLY A O 1
ATOM 2087 N N . ARG A 1 290 ? -4.450 6.042 -11.566 1.00 88.69 290 ARG A N 1
ATOM 2088 C CA . ARG A 1 290 ? -3.471 6.637 -12.482 1.00 88.69 290 ARG A CA 1
ATOM 2089 C C . ARG A 1 290 ? -2.970 5.616 -13.491 1.00 88.69 290 ARG A C 1
ATOM 2091 O O . ARG A 1 290 ? -2.752 4.444 -13.188 1.00 88.69 290 ARG A O 1
ATOM 2098 N N . THR A 1 291 ? -2.690 6.107 -14.690 1.00 88.94 291 THR A N 1
ATOM 2099 C CA . THR A 1 291 ? -1.932 5.361 -15.690 1.00 88.94 291 THR A CA 1
ATOM 2100 C C . THR A 1 291 ? -0.450 5.408 -15.329 1.00 88.94 291 THR A C 1
ATOM 2102 O O . THR A 1 291 ? 0.156 6.476 -15.369 1.00 88.94 291 THR A O 1
ATOM 2105 N N . LEU A 1 292 ? 0.139 4.259 -14.995 1.00 94.19 292 LEU A N 1
ATOM 2106 C CA . LEU A 1 292 ? 1.570 4.162 -14.701 1.00 94.19 292 LEU A CA 1
ATOM 2107 C C . LEU A 1 292 ? 2.385 4.236 -16.010 1.00 94.19 292 LEU A C 1
ATOM 2109 O O . LEU A 1 292 ? 2.118 3.422 -16.902 1.00 94.19 292 LEU A O 1
ATOM 2113 N N . PRO A 1 293 ? 3.370 5.147 -16.151 1.00 94.94 293 PRO A N 1
ATOM 2114 C CA . PRO A 1 293 ? 4.132 5.324 -17.392 1.00 94.94 293 PRO A CA 1
ATOM 2115 C C . PRO A 1 293 ? 4.755 4.032 -17.934 1.00 94.94 293 PRO A C 1
ATOM 2117 O O . PRO A 1 293 ? 4.542 3.683 -19.094 1.00 94.94 293 PRO A O 1
ATOM 2120 N N . GLY A 1 294 ? 5.433 3.263 -17.078 1.00 94.44 294 GLY A N 1
ATOM 2121 C CA . GLY A 1 294 ? 6.072 2.005 -17.465 1.00 94.44 294 GLY A CA 1
ATOM 2122 C C . GLY A 1 294 ? 5.080 0.909 -17.866 1.00 94.44 294 GLY A C 1
ATOM 2123 O O . GLY A 1 294 ? 5.406 0.080 -18.703 1.00 94.44 294 GLY A O 1
ATOM 2124 N N . VAL A 1 295 ? 3.846 0.918 -17.341 1.00 94.25 295 VAL A N 1
ATOM 2125 C CA . VAL A 1 295 ? 2.779 -0.003 -17.791 1.00 94.25 295 VAL A CA 1
ATOM 2126 C C . VAL A 1 295 ? 2.199 0.461 -19.126 1.00 94.25 295 VAL A C 1
ATOM 2128 O O . VAL A 1 295 ? 1.940 -0.352 -20.013 1.00 94.25 295 VAL A O 1
ATOM 2131 N N . ALA A 1 296 ? 1.990 1.769 -19.288 1.00 94.50 296 ALA A N 1
ATOM 2132 C CA . ALA A 1 296 ? 1.455 2.349 -20.514 1.00 94.50 296 ALA A CA 1
ATOM 2133 C C . ALA A 1 296 ? 2.377 2.103 -21.712 1.00 94.50 296 ALA A C 1
ATOM 2135 O O . ALA A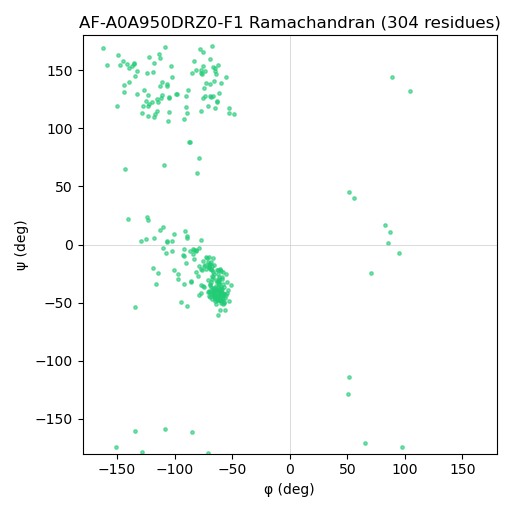 1 296 ? 1.892 1.749 -22.786 1.00 94.50 296 ALA A O 1
ATOM 2136 N N . ALA A 1 297 ? 3.692 2.205 -21.511 1.00 93.94 297 ALA A N 1
ATOM 2137 C CA . ALA A 1 297 ? 4.684 1.949 -22.548 1.00 93.94 297 ALA A CA 1
ATOM 2138 C C . ALA A 1 297 ? 4.593 0.523 -23.134 1.00 93.94 297 ALA A C 1
ATOM 2140 O O . ALA A 1 297 ? 4.870 0.323 -24.315 1.00 93.94 297 ALA A O 1
ATOM 2141 N N . LEU A 1 298 ? 4.114 -0.454 -22.353 1.00 91.12 298 LEU A N 1
ATOM 2142 C CA . LEU A 1 298 ? 3.925 -1.842 -22.796 1.00 91.12 298 LEU A CA 1
ATOM 2143 C C . LEU A 1 298 ? 2.622 -2.062 -23.583 1.00 91.12 298 LEU A C 1
ATOM 2145 O O . LEU A 1 298 ? 2.528 -3.005 -24.364 1.00 91.12 298 LEU A O 1
ATOM 2149 N N . ARG A 1 299 ? 1.603 -1.211 -23.395 1.00 74.81 299 ARG A N 1
ATOM 2150 C CA . ARG A 1 299 ? 0.285 -1.352 -24.052 1.00 74.81 299 ARG A CA 1
ATOM 2151 C C . ARG A 1 299 ? 0.291 -0.899 -25.515 1.00 74.81 299 ARG A C 1
ATOM 2153 O O . ARG A 1 299 ? -0.571 -1.295 -26.293 1.00 74.81 299 ARG A O 1
ATOM 2160 N N . SER A 1 300 ? 1.256 -0.073 -25.904 1.00 59.09 300 SER A N 1
ATOM 2161 C CA . SER A 1 300 ? 1.198 0.741 -27.125 1.00 59.09 300 SER A CA 1
ATOM 2162 C C . SER A 1 300 ? 1.466 0.006 -28.449 1.00 59.09 300 SER A C 1
ATOM 2164 O O . SER A 1 300 ? 1.500 0.656 -29.491 1.00 59.09 300 SER A O 1
ATOM 2166 N N . ARG A 1 301 ? 1.661 -1.323 -28.473 1.00 53.84 301 ARG A N 1
ATOM 2167 C CA . ARG A 1 301 ? 2.140 -2.028 -29.685 1.00 53.84 301 ARG A CA 1
ATOM 2168 C C . ARG A 1 301 ? 1.144 -2.947 -30.400 1.00 53.84 301 ARG A C 1
ATOM 2170 O O . ARG A 1 301 ? 1.475 -3.413 -31.489 1.00 53.84 301 ARG A O 1
ATOM 2177 N N . GLU A 1 302 ? -0.079 -3.142 -29.904 1.00 43.56 302 GLU A N 1
ATOM 2178 C CA . GLU A 1 302 ? -1.098 -3.897 -30.666 1.00 43.56 302 GLU A CA 1
ATOM 2179 C C . GLU A 1 302 ? -1.598 -3.147 -31.919 1.00 43.56 302 GLU A C 1
ATOM 2181 O O . GLU A 1 302 ? -2.030 -3.776 -32.879 1.00 43.56 302 GLU A O 1
ATOM 2186 N N . ALA A 1 303 ? -1.454 -1.818 -31.984 1.00 36.91 303 ALA A N 1
ATOM 2187 C CA . ALA A 1 303 ? -1.961 -1.013 -33.102 1.00 36.91 303 ALA A CA 1
ATOM 2188 C C . ALA A 1 303 ? -1.029 -0.927 -34.333 1.00 36.91 303 ALA A C 1
ATOM 2190 O O . ALA A 1 303 ? -1.441 -0.401 -35.363 1.00 36.91 303 ALA A O 1
ATOM 2191 N N . ALA A 1 304 ? 0.212 -1.427 -34.265 1.00 36.12 304 ALA A N 1
ATOM 2192 C CA . ALA A 1 304 ? 1.199 -1.288 -35.350 1.00 36.12 304 ALA A CA 1
ATOM 2193 C C . ALA A 1 304 ? 1.355 -2.546 -36.234 1.00 36.12 304 ALA A C 1
ATOM 2195 O O . ALA A 1 304 ? 2.285 -2.626 -37.036 1.00 36.12 304 ALA A O 1
ATOM 2196 N N . ARG A 1 305 ? 0.481 -3.550 -36.070 1.00 37.38 305 ARG A N 1
ATOM 2197 C CA . ARG A 1 305 ? 0.510 -4.821 -36.823 1.00 37.38 305 ARG A CA 1
ATOM 2198 C C . ARG A 1 305 ? -0.799 -5.154 -37.560 1.00 37.38 305 ARG A C 1
ATOM 2200 O O . ARG A 1 305 ? -1.021 -6.315 -37.897 1.00 37.38 305 ARG A O 1
ATOM 2207 N N . THR A 1 306 ? -1.614 -4.147 -37.866 1.00 33.16 306 THR A N 1
ATOM 2208 C CA . THR A 1 306 ? -2.740 -4.241 -38.820 1.00 33.16 306 THR A CA 1
ATOM 2209 C C . THR A 1 306 ? -2.495 -3.318 -39.995 1.00 33.16 306 THR A C 1
ATOM 2211 O O . THR A 1 306 ? -2.827 -3.730 -41.126 1.00 33.16 306 THR A O 1
#

Sequence (306 aa):
SDVAGESAHEMAASLRDGDVGMVENVRFEPGEEANDPGFAAQLASLAEVYVNDAFGTAHRAHASTEGVAHLLPAVAGRLMAREVEVLNGVLAEPRTPLVAIIGGAKISTKVGVLSNLLQRVDTLWIGGAMACTFFRAQGFATGRSLVEEEHVDTARRLLDSAGSKDKLRLPVDVIVAPAAEAGAKTAVVDVGEIPEDQMVVDVGPRTCELIARDVASAGTVVWNGPLGIYEIPAFAIGTRSVAAALAATAAFTVIGGGDLAAAVQDADVADRIDHISTGGGATIEFLEGRTLPGVAALRSREAART

Nearest PDB structures (foldseek):
  3q3v-assembly1_A  TM=9.786E-01  e=2.050E-35  Campylobacter jejuni subsp. jejuni NCTC 11168 = ATCC 700819
  4ng4-assembly2_B  TM=9.416E-01  e=3.156E-32  Coxiella burnetii RSA 493
  4ng4-assembly1_A  TM=9.355E-01  e=1.263E-31  Coxiella burnetii RSA 493
  4ng4-assembly3_C  TM=9.328E-01  e=1.418E-31  Coxiella burnetii RSA 493
  4fey-assembly1_A  TM=9.207E-01  e=5.056E-31  Francisella tularensis subsp. tularensis SCHU S4

Secondary structure (DSSP, 8-state):
--SSSHHHHHHHHH--TT-------GGGSTTTTTT-HHHHHHHHTT-S-EEE--GGGTTS--TTTTGGGGTS-EEE-HHHHHHHHHHHHHHHSPPSSEEEEE-SS-STTTHHHHHHHHTT-SEEEE-TTTHHHHHHHTT---TT----GGGHHHHHHHHHHTSSTTTEE--SEEEEESSSSTTPPPEEEETT---TT-EEEEE-HHHHHHHHHHHHH-SEEEEES-SS-TTSGGG-HHHHHHHHHHHH-SSEEEEESHHHHHHHHHTT-GGG-SEEE--THHHHHHHTT---HHHHHHHTTGGG--

Mean predicted aligned error: 4.96 Å

Solvent-accessible surface area (backbone atoms only — not comparable to full-atom values): 15798 Å² total; per-residue (Å²): 124,34,56,57,44,70,56,29,47,55,51,51,74,67,58,53,97,90,61,84,88,80,61,41,70,59,78,79,41,77,36,25,79,67,33,27,68,69,52,12,50,42,54,38,72,63,53,81,64,39,68,50,52,56,47,43,57,15,58,40,61,18,7,92,46,21,45,26,34,78,75,30,62,38,40,68,26,71,60,24,45,50,53,54,53,52,54,48,39,58,73,75,67,50,46,70,45,30,34,36,38,41,29,30,68,58,53,89,87,36,53,58,33,53,58,44,39,66,76,71,41,59,25,34,38,39,33,21,37,29,36,40,18,43,38,46,46,73,69,36,53,48,40,64,34,59,59,55,73,94,43,21,68,56,38,38,52,52,59,62,71,43,79,41,65,73,33,47,36,65,63,60,21,27,26,30,22,71,52,101,51,88,88,52,68,72,47,78,39,46,52,81,59,44,49,70,75,22,20,64,38,19,42,14,70,69,31,36,54,53,51,34,52,53,46,59,66,21,30,19,38,38,38,36,40,36,26,23,50,56,93,37,73,91,24,21,53,30,37,42,51,42,46,52,35,56,45,70,32,89,30,47,36,38,38,32,24,64,72,32,53,51,53,30,51,78,59,74,35,52,94,50,46,79,37,78,45,81,18,35,68,24,48,47,45,44,54,37,69,49,85,33,42,21,58,52,44,43,63,69,62,76,79,81,79,122

Radius of gyration: 22.19 Å; Cα contacts (8 Å, |Δi|>4): 633; chains: 1; bounding box: 55×40×68 Å

pLDDT: mean 93.22, std 8.97, range [33.16, 98.62]

Foldseek 3Di:
DAALDPVLQVQLVPDDVPDDDDHPDPVVDVQFQVLNLVVLVSNLVSDQEAEDAQLQCLLGNTSNQFNVLVVHHYAYDPNRVVLCVVLCCLLPPFFPQEEEEEEDADPVLQLLLLVSVLVPHQAYEYAYLALLLLLVLVVADFAPGRHPVVCSVVSVVSVVVSVDCRRYDYAQKFWKFLDPDAPTDIDIDGRNPHDNNIHGFAGDPVSLVVLLVVLQVGQAYEYEYARGPCVHVVSRPSLLSNLVSLLPHPHQAEYEAPVSCVSNVVSVRNVSHNYYRPNHSSSSCVSSVDDRSSSVSNVPPPPPPD